Protein AF-A0A959P126-F1 (afdb_monomer_lite)

Radius of gyration: 18.08 Å; chains: 1; bounding box: 48×41×49 Å

Sequence (221 aa):
IDTIHNGTRKELLIFFQHYLFYPTGIVKLDLLTGKKVSNVLWHPGSIGGAILFDWNADGKKEIIAGGASNGMNRAFLFSIDHDKLKGTFPTSENYLFKNIELADFNNYILFPKTDYAEHFFAKYNAVLGKPIIVNNMLSIGVFEGKANLFEADFGYSVRLNKNLFPSLILVGDAKVNFRDNLVKKGILNPPLTDSPEFINTIKVNILIWNGSKFVELFMEN

Foldseek 3Di:
DDWDDDDPWIKDWDWDADDAFAKIWIFIATPPPRHTDAEIEIELTDWQEWDWAPLLPPPFTWIWTWWARQQVLFTKIFIAGPRQRAFYDDGHPVSDDPPTHHTPTLKMKTFDDDVQLVLQVNSHWIFHYYFDADPSWTKTFTFGHDPPPVPSDRQWMFTAHSSRQTDDIGGDPVCLVVVVVCCVVVNDPDDRCRDPVNVVVRQQPMWIDPPPDTDGPCDDD

Secondary structure (DSSP, 8-state):
-EEEEETTEEEEEEEE-SSTTSPEEEEEEETTT--B-S--EEESEEEEEEEEE--SSSSSPEEEEEEEETTTTEEEEEEEETT---EE----GGG--TT-PBP--SEEEEEPPPHHHHHTT-S--EE-S--EEETTEEEEEEEES-TTSS--EEEEEEEE-TTS-EEEEE--HHHHHHHHHHHHTTSS-SS-TTSHHHHHHHHHT-EEE-SSSEEETT---

Structure (mmCIF, N/CA/C/O backbone):
data_AF-A0A959P126-F1
#
_entry.id   AF-A0A959P126-F1
#
loop_
_atom_site.group_PDB
_atom_site.id
_atom_site.type_symbol
_atom_site.label_atom_id
_atom_site.label_alt_id
_atom_site.label_comp_id
_atom_site.label_asym_id
_atom_site.label_entity_id
_atom_site.label_seq_id
_atom_site.pdbx_PDB_ins_code
_atom_site.Cartn_x
_atom_site.Cartn_y
_atom_site.Cartn_z
_atom_site.occupancy
_atom_site.B_iso_or_equiv
_atom_site.auth_seq_id
_atom_site.auth_comp_id
_atom_site.auth_asym_id
_atom_site.auth_atom_id
_atom_site.pdbx_PDB_model_num
ATOM 1 N N . ILE A 1 1 ? -8.799 12.558 5.543 1.00 57.84 1 ILE A N 1
ATOM 2 C CA . ILE A 1 1 ? -9.637 12.431 6.756 1.00 57.84 1 ILE A CA 1
ATOM 3 C C . ILE A 1 1 ? -10.910 11.741 6.312 1.00 57.84 1 ILE A C 1
ATOM 5 O O . ILE A 1 1 ? -11.517 12.221 5.363 1.00 57.84 1 ILE A O 1
ATOM 9 N N . ASP A 1 2 ? -11.245 10.609 6.919 1.00 66.44 2 ASP A N 1
ATOM 10 C CA . ASP A 1 2 ? -12.478 9.868 6.636 1.00 66.44 2 ASP A CA 1
ATOM 11 C C . ASP A 1 2 ? -13.243 9.648 7.951 1.00 66.44 2 ASP A C 1
ATOM 13 O O . ASP A 1 2 ? -12.631 9.656 9.027 1.00 66.44 2 ASP A O 1
ATOM 17 N N . THR A 1 3 ? -14.568 9.509 7.870 1.00 79.38 3 THR A N 1
ATOM 18 C CA . THR A 1 3 ? -15.456 9.389 9.036 1.00 79.38 3 THR A CA 1
ATOM 19 C C . THR A 1 3 ? -16.060 7.991 9.107 1.00 79.38 3 THR A C 1
ATOM 21 O O . THR A 1 3 ? -16.713 7.521 8.175 1.00 79.38 3 THR A O 1
ATOM 24 N N . ILE A 1 4 ? -15.888 7.334 10.250 1.00 81.00 4 ILE A N 1
ATOM 25 C CA . ILE A 1 4 ? -16.544 6.068 10.578 1.00 81.00 4 ILE A CA 1
ATOM 26 C C . ILE A 1 4 ? -17.822 6.383 11.359 1.00 81.00 4 ILE A C 1
ATOM 28 O O . ILE A 1 4 ? -17.804 7.181 12.297 1.00 81.00 4 ILE A O 1
ATOM 32 N N . HIS A 1 5 ? -18.923 5.735 10.986 1.00 80.69 5 HIS A N 1
ATOM 33 C CA . HIS A 1 5 ? -20.199 5.823 11.689 1.00 80.69 5 HIS A CA 1
ATOM 34 C C . HIS A 1 5 ? -20.438 4.519 12.445 1.00 80.69 5 HIS A C 1
ATOM 36 O O . HIS A 1 5 ? -20.606 3.476 11.819 1.00 80.69 5 HIS A O 1
ATOM 42 N N . ASN A 1 6 ? -20.452 4.578 13.775 1.00 70.19 6 ASN A N 1
ATOM 43 C CA . ASN A 1 6 ? -20.743 3.431 14.630 1.00 70.19 6 ASN A CA 1
ATOM 44 C C . ASN A 1 6 ? -21.970 3.751 15.494 1.00 70.19 6 ASN A C 1
ATOM 46 O O . ASN A 1 6 ? -21.860 4.291 16.598 1.00 70.19 6 ASN A O 1
ATOM 50 N N . GLY A 1 7 ? -23.159 3.524 14.928 1.00 77.44 7 GLY A N 1
ATOM 51 C CA . GLY A 1 7 ? -24.426 3.934 15.534 1.00 77.44 7 GLY A CA 1
ATOM 52 C C . GLY A 1 7 ? -24.505 5.453 15.717 1.00 77.44 7 GLY A C 1
ATOM 53 O O . GLY A 1 7 ? -24.525 6.206 14.744 1.00 77.44 7 GLY A O 1
ATOM 54 N N . THR A 1 8 ? -24.539 5.910 16.971 1.00 72.69 8 THR A N 1
ATOM 55 C CA . THR A 1 8 ? -24.615 7.340 17.327 1.00 72.69 8 THR A CA 1
ATOM 56 C C . THR A 1 8 ? -23.255 8.039 17.349 1.00 72.69 8 THR A C 1
ATOM 58 O O . THR A 1 8 ? -23.199 9.270 17.385 1.00 72.69 8 THR A O 1
ATOM 61 N N . ARG A 1 9 ? -22.152 7.283 17.312 1.00 80.62 9 ARG A N 1
ATOM 62 C CA . ARG A 1 9 ? -20.796 7.823 17.409 1.00 80.62 9 ARG A CA 1
ATOM 63 C C . ARG A 1 9 ? -20.180 8.024 16.029 1.00 80.62 9 ARG A C 1
ATOM 65 O O . ARG A 1 9 ? -20.183 7.118 15.196 1.00 80.62 9 ARG A O 1
ATOM 72 N N . LYS A 1 10 ? -19.605 9.207 15.812 1.00 90.75 10 LYS A N 1
ATOM 73 C CA . LYS A 1 10 ? -18.756 9.504 14.653 1.00 90.75 10 LYS A CA 1
ATOM 74 C C . LYS A 1 10 ? -17.298 9.492 15.089 1.00 90.75 10 LYS A C 1
ATOM 76 O O . LYS A 1 10 ? -16.946 10.138 16.075 1.00 90.75 10 LYS A O 1
ATOM 81 N N . GLU A 1 11 ? -16.464 8.769 14.358 1.00 93.56 11 GLU A N 1
ATOM 82 C CA . GLU A 1 11 ? -15.036 8.631 14.646 1.00 93.56 11 GLU A CA 1
ATOM 83 C C . GLU A 1 11 ? -14.215 9.128 13.451 1.00 93.56 11 GLU A C 1
ATOM 85 O O . GLU A 1 11 ? -14.566 8.872 12.299 1.00 93.56 11 GLU A O 1
ATOM 90 N N . LEU A 1 12 ? -13.117 9.829 13.723 1.00 93.25 12 LEU A N 1
ATOM 91 C CA . LEU A 1 12 ? -12.132 10.238 12.727 1.00 93.25 12 LEU A CA 1
ATOM 92 C C . LEU A 1 12 ? -10.977 9.249 12.699 1.00 93.25 12 LEU A C 1
ATOM 94 O O . LEU A 1 12 ? -10.356 9.007 13.735 1.00 93.25 12 LEU A O 1
ATOM 98 N N . LEU A 1 13 ? -10.643 8.746 11.512 1.00 94.31 13 LEU A N 1
ATOM 99 C CA . LEU A 1 13 ? -9.420 7.978 11.301 1.00 94.31 13 LEU A CA 1
ATOM 100 C C . LEU A 1 13 ? -8.252 8.923 10.995 1.00 94.31 13 LEU A C 1
ATOM 102 O O . LEU A 1 13 ? -8.294 9.688 10.025 1.00 94.31 13 LEU A O 1
ATOM 106 N N . ILE A 1 14 ? -7.211 8.857 11.822 1.00 94.62 14 ILE A N 1
ATOM 107 C CA . ILE A 1 14 ? -6.041 9.729 11.749 1.00 94.62 14 ILE A CA 1
ATOM 108 C C . ILE A 1 14 ? -4.790 8.897 11.489 1.00 94.62 14 ILE A C 1
ATOM 110 O O . ILE A 1 14 ? -4.524 7.920 12.186 1.00 94.62 14 ILE A O 1
ATOM 114 N N . PHE A 1 15 ? -4.007 9.350 10.513 1.00 94.19 15 PHE A N 1
ATOM 115 C CA . PHE A 1 15 ? -2.667 8.868 10.206 1.00 94.19 15 PHE A CA 1
ATOM 116 C C . PHE A 1 15 ? -1.692 9.975 10.592 1.00 94.19 15 PHE A C 1
ATOM 118 O O . PHE A 1 15 ? -1.848 11.109 10.137 1.00 94.19 15 PHE A O 1
ATOM 125 N N . PHE A 1 16 ? -0.708 9.671 11.432 1.00 93.81 16 PHE A N 1
ATOM 126 C CA . PHE A 1 16 ? 0.302 10.640 11.847 1.00 93.81 16 PHE A CA 1
ATOM 127 C C . PHE A 1 16 ? 1.704 10.070 11.651 1.00 93.81 16 PHE A C 1
ATOM 129 O O . PHE A 1 16 ? 1.972 8.907 11.943 1.00 93.81 16 PHE A O 1
ATOM 136 N N . GLN A 1 17 ? 2.603 10.906 11.145 1.00 92.06 17 GLN A N 1
ATOM 137 C CA . GLN A 1 17 ? 4.006 10.575 10.927 1.00 92.06 17 GLN A CA 1
ATOM 138 C C . GLN A 1 17 ? 4.843 11.842 11.094 1.00 92.06 17 GLN A C 1
ATOM 140 O O . GLN A 1 17 ? 4.371 12.938 10.797 1.00 92.06 17 GLN A O 1
ATOM 145 N N . HIS A 1 18 ? 6.074 11.694 11.578 1.00 82.88 18 HIS A N 1
ATOM 146 C CA . HIS A 1 18 ? 6.962 12.833 11.815 1.00 82.88 18 HIS A CA 1
ATOM 147 C C . HIS A 1 18 ? 7.470 13.457 10.507 1.00 82.88 18 HIS A C 1
ATOM 149 O O . HIS A 1 18 ? 7.480 14.673 10.351 1.00 82.88 18 HIS A O 1
ATOM 155 N N . TYR A 1 19 ? 7.885 12.617 9.559 1.00 79.00 19 TYR A N 1
ATOM 156 C CA . TYR A 1 19 ? 8.411 13.044 8.267 1.00 79.00 19 TYR A CA 1
ATOM 157 C C . TYR A 1 19 ? 8.069 12.015 7.188 1.00 79.00 19 TYR A C 1
ATOM 159 O O . TYR A 1 19 ? 7.615 10.905 7.488 1.00 79.00 19 TYR A O 1
ATOM 167 N N . LEU A 1 20 ? 8.282 12.377 5.924 1.00 69.31 20 LEU A N 1
ATOM 168 C CA . LEU A 1 20 ? 8.149 11.441 4.814 1.00 69.31 20 LEU A CA 1
ATOM 169 C C . LEU A 1 20 ? 9.086 10.242 5.053 1.00 69.31 20 LEU A C 1
ATOM 171 O O . LEU A 1 20 ? 10.230 10.419 5.471 1.00 69.31 20 LEU A O 1
ATOM 175 N N . PHE A 1 21 ? 8.586 9.025 4.835 1.00 73.06 21 PHE A N 1
ATOM 176 C CA . PHE A 1 21 ? 9.314 7.769 5.078 1.00 73.06 21 PHE A CA 1
ATOM 177 C C . PHE A 1 21 ? 9.652 7.465 6.545 1.00 73.06 21 PHE A C 1
ATOM 179 O O . PHE A 1 21 ? 10.461 6.583 6.815 1.00 73.06 21 PHE A O 1
ATOM 186 N N . TYR A 1 22 ? 9.034 8.143 7.515 1.00 87.19 22 TYR A N 1
ATOM 187 C CA . TYR A 1 22 ? 9.077 7.725 8.921 1.00 87.19 22 TYR A CA 1
ATOM 188 C C . TYR A 1 22 ? 7.908 6.790 9.244 1.00 87.19 22 TYR A C 1
ATOM 190 O O . TYR A 1 22 ? 6.937 6.745 8.486 1.00 87.19 22 TYR A O 1
ATOM 198 N N . PRO A 1 23 ? 7.985 6.036 10.354 1.00 94.44 23 PRO A N 1
ATOM 199 C CA . PRO A 1 23 ? 6.881 5.191 10.772 1.00 94.44 23 PRO A CA 1
ATOM 200 C C . PRO A 1 23 ? 5.580 5.980 10.946 1.00 94.44 23 PRO A C 1
ATOM 202 O O . PRO A 1 23 ? 5.586 7.104 11.459 1.00 94.44 23 PRO A O 1
ATOM 205 N N . THR A 1 24 ? 4.468 5.375 10.537 1.00 96.50 24 THR A N 1
ATOM 206 C CA . THR A 1 24 ? 3.132 5.961 10.657 1.00 96.50 24 THR A CA 1
ATOM 207 C C . THR A 1 24 ? 2.370 5.310 11.805 1.00 96.50 24 THR A C 1
ATOM 209 O O . THR A 1 24 ? 2.298 4.085 11.897 1.00 96.50 24 THR A O 1
ATOM 212 N N . GLY A 1 25 ? 1.763 6.129 12.661 1.00 96.94 25 GLY A N 1
ATOM 213 C CA . GLY A 1 25 ? 0.758 5.690 13.620 1.00 96.94 25 GLY A CA 1
ATOM 214 C C . GLY A 1 25 ? -0.655 5.918 13.084 1.00 96.94 25 GLY A C 1
ATOM 215 O O . GLY A 1 25 ? -0.925 6.921 12.418 1.00 96.94 25 GLY A O 1
ATOM 216 N N . ILE A 1 26 ? -1.557 4.987 13.384 1.00 96.94 26 ILE A N 1
ATOM 217 C CA . ILE A 1 26 ? -2.966 5.029 12.989 1.00 96.94 26 ILE A CA 1
ATOM 218 C C . ILE A 1 26 ? -3.824 4.948 14.249 1.00 96.94 26 ILE A C 1
ATOM 220 O O . ILE A 1 26 ? -3.662 4.036 15.064 1.00 96.94 26 ILE A O 1
ATOM 224 N N . VAL A 1 27 ? -4.734 5.909 14.415 1.00 96.44 27 VAL A N 1
ATOM 225 C CA . VAL A 1 27 ? -5.650 5.996 15.564 1.00 96.44 27 VAL A CA 1
ATOM 226 C C . VAL A 1 27 ? -7.030 6.477 15.144 1.00 96.44 27 VAL A C 1
ATOM 228 O O . VAL A 1 27 ? -7.187 7.164 14.134 1.00 96.44 27 VAL A O 1
ATOM 231 N N . LYS A 1 28 ? -8.028 6.176 15.977 1.00 95.25 28 LYS A N 1
ATOM 232 C CA . LYS A 1 28 ? -9.355 6.780 15.914 1.00 95.25 28 LYS A CA 1
ATOM 233 C C . LYS A 1 28 ? -9.528 7.820 17.005 1.00 95.25 28 LYS A C 1
ATOM 235 O O . LYS A 1 28 ? -9.176 7.582 18.166 1.00 95.25 28 LYS A O 1
ATOM 240 N N . LEU A 1 29 ? -10.119 8.947 16.631 1.00 95.38 29 LEU A N 1
ATOM 241 C CA . LEU A 1 29 ? -10.573 9.982 17.551 1.00 95.38 29 LEU A CA 1
ATOM 242 C C . LEU A 1 29 ? -12.097 10.049 17.534 1.00 95.38 29 LEU A C 1
ATOM 244 O O . LEU A 1 29 ? -12.720 9.915 16.486 1.00 95.38 29 LEU A O 1
ATOM 248 N N . ASP A 1 30 ? -12.698 10.290 18.688 1.00 94.56 30 ASP A N 1
ATOM 249 C CA . ASP A 1 30 ? -14.093 10.693 18.782 1.00 94.56 30 ASP A CA 1
ATOM 250 C C . ASP A 1 30 ? -14.268 12.062 18.115 1.00 94.56 30 ASP A C 1
ATOM 252 O O . ASP A 1 30 ? -13.576 13.014 18.480 1.00 94.56 30 ASP A O 1
ATOM 256 N N . LEU A 1 31 ? -15.178 12.178 17.146 1.00 92.75 31 LEU A N 1
ATOM 257 C CA . LEU A 1 31 ? -15.333 13.415 16.376 1.00 92.75 31 LEU A CA 1
ATOM 258 C C . LEU A 1 31 ? -15.794 14.595 17.246 1.00 92.75 31 LEU A C 1
ATOM 260 O O . LEU A 1 31 ? -15.407 15.728 16.982 1.00 92.75 31 LEU A O 1
ATOM 264 N N . LEU A 1 32 ? -16.623 14.345 18.264 1.00 93.50 32 LEU A N 1
ATOM 265 C CA . LEU A 1 32 ? -17.208 15.404 19.087 1.00 93.50 32 LEU A CA 1
ATOM 266 C C . LEU A 1 32 ? -16.236 15.894 20.165 1.00 93.50 32 LEU A C 1
ATOM 268 O O . LEU A 1 32 ? -16.143 17.089 20.429 1.00 93.50 32 LEU A O 1
ATOM 272 N N . THR A 1 33 ? -15.530 14.968 20.810 1.00 95.31 33 THR A N 1
ATOM 273 C CA . THR A 1 33 ? -14.689 15.261 21.979 1.00 95.31 33 THR A CA 1
ATOM 274 C C . THR A 1 33 ? -13.203 15.364 21.650 1.00 95.31 33 THR A C 1
ATOM 276 O O . THR A 1 33 ? -12.427 15.794 22.501 1.00 95.31 33 THR A O 1
ATOM 279 N N . GLY A 1 34 ? -12.777 14.916 20.464 1.00 93.88 34 GLY A N 1
ATOM 280 C CA . GLY A 1 34 ? -11.368 14.841 20.065 1.00 93.88 34 GLY A CA 1
ATOM 281 C C . GLY A 1 34 ? -10.546 13.803 20.838 1.00 93.88 34 GLY A C 1
ATOM 282 O O . GLY A 1 34 ? -9.343 13.669 20.612 1.00 93.88 34 GLY A O 1
ATOM 283 N N . LYS A 1 35 ? -11.162 13.051 21.759 1.00 95.69 35 LYS A N 1
ATOM 284 C CA . LYS A 1 35 ? -10.469 12.043 22.567 1.00 95.69 35 LYS A CA 1
ATOM 285 C C . LYS A 1 35 ? -10.111 10.833 21.713 1.00 95.69 35 LYS A C 1
ATOM 287 O O . LYS A 1 35 ? -10.890 10.422 20.860 1.00 95.69 35 LYS A O 1
ATOM 292 N N . LYS A 1 36 ? -8.959 10.215 21.980 1.00 95.25 36 LYS A N 1
ATOM 293 C CA . LYS A 1 36 ? -8.574 8.938 21.363 1.00 95.25 36 LYS A CA 1
ATOM 294 C C . LYS A 1 36 ? -9.515 7.820 21.819 1.00 95.25 36 LYS A C 1
ATOM 296 O O . LYS A 1 36 ? -9.766 7.685 23.014 1.00 95.25 36 LYS A O 1
ATOM 301 N N . VAL A 1 37 ? -9.993 7.012 20.873 1.00 94.88 37 VAL A N 1
ATOM 302 C CA . VAL A 1 37 ? -10.981 5.938 21.115 1.00 94.88 37 VAL A CA 1
ATOM 303 C C . VAL A 1 37 ? -10.507 4.558 20.683 1.00 94.88 37 VAL A C 1
ATOM 305 O O . VAL A 1 37 ? -11.255 3.592 20.777 1.00 94.88 37 VAL A O 1
ATOM 308 N N . SER A 1 38 ? -9.269 4.457 20.209 1.00 94.69 38 SER A N 1
ATOM 309 C CA . SER A 1 38 ? -8.624 3.199 19.851 1.00 94.69 38 SER A CA 1
ATOM 310 C C . SER A 1 38 ? -7.240 3.085 20.487 1.00 94.69 38 SER A C 1
ATOM 312 O O . SER A 1 38 ? -6.677 4.048 21.022 1.00 94.69 38 SER A O 1
ATOM 314 N N . ASN A 1 39 ? -6.655 1.899 20.349 1.00 96.81 39 ASN A N 1
ATOM 315 C CA . ASN A 1 39 ? -5.212 1.730 20.445 1.00 96.81 39 ASN A CA 1
ATOM 316 C C . ASN A 1 39 ? -4.506 2.421 19.262 1.00 96.81 39 ASN A C 1
ATOM 318 O O . ASN A 1 39 ? -5.146 3.063 18.423 1.00 96.81 39 ASN A O 1
ATOM 322 N N . VAL A 1 40 ? -3.175 2.341 19.247 1.00 96.81 40 VAL A N 1
ATOM 323 C CA . VAL A 1 40 ? -2.361 2.787 18.114 1.00 96.81 40 VAL A CA 1
ATOM 324 C C . VAL A 1 40 ? -1.930 1.558 17.329 1.00 96.81 40 VAL A C 1
ATOM 326 O O . VAL A 1 40 ? -1.351 0.631 17.902 1.00 96.81 40 VAL A O 1
ATOM 329 N N . LEU A 1 41 ? -2.196 1.572 16.029 1.00 97.94 41 LEU A N 1
ATOM 330 C CA . LEU A 1 41 ? -1.587 0.656 15.076 1.00 97.94 41 LEU A CA 1
ATOM 331 C C . LEU A 1 41 ? -0.354 1.333 14.477 1.00 97.94 41 LEU A C 1
ATOM 333 O O . LEU A 1 41 ? -0.444 2.460 13.989 1.00 97.94 41 LEU A O 1
ATOM 337 N N . TRP A 1 42 ? 0.786 0.655 14.530 1.00 97.75 42 TRP A N 1
ATOM 338 C CA . TRP A 1 42 ? 2.059 1.178 14.049 1.00 97.75 42 TRP A CA 1
ATOM 339 C C . TRP A 1 42 ? 2.480 0.501 12.754 1.00 97.75 42 TRP A C 1
ATOM 341 O O . TRP A 1 42 ? 2.565 -0.721 12.670 1.00 97.75 42 TRP A O 1
ATOM 351 N N . HIS A 1 43 ? 2.806 1.298 11.745 1.00 97.44 43 HIS A N 1
ATOM 352 C CA . HIS A 1 43 ? 3.448 0.818 10.535 1.00 97.44 43 HIS A CA 1
ATOM 353 C C . HIS A 1 43 ? 4.929 1.246 10.526 1.00 97.44 43 HIS A C 1
ATOM 355 O O . HIS A 1 43 ? 5.207 2.434 10.697 1.00 97.44 43 HIS A O 1
ATOM 361 N N . PRO A 1 44 ? 5.897 0.335 10.292 1.00 95.88 44 PRO A N 1
ATOM 362 C CA . PRO A 1 44 ? 7.343 0.615 10.319 1.00 95.88 44 PRO A CA 1
ATOM 363 C C . PRO A 1 44 ? 7.852 1.352 9.066 1.00 95.88 44 PRO A C 1
ATOM 365 O O . PRO A 1 44 ? 8.987 1.186 8.624 1.00 95.88 44 PRO A O 1
ATOM 368 N N . GLY A 1 45 ? 7.003 2.178 8.472 1.00 94.62 45 GLY A N 1
ATOM 369 C CA . GLY A 1 45 ? 7.265 2.977 7.284 1.00 94.62 45 GLY A CA 1
ATOM 370 C C . GLY A 1 45 ? 6.106 3.934 7.034 1.00 94.62 45 GLY A C 1
ATOM 371 O O . GLY A 1 45 ? 5.148 3.930 7.810 1.00 94.62 45 GLY A O 1
ATOM 372 N N . SER A 1 46 ? 6.184 4.729 5.972 1.00 94.38 46 SER A N 1
ATOM 373 C CA . SER A 1 46 ? 5.210 5.789 5.705 1.00 94.38 46 SER A CA 1
ATOM 374 C C . SER A 1 46 ? 4.001 5.301 4.924 1.00 94.38 46 SER A C 1
ATOM 376 O O . SER A 1 46 ? 4.167 4.631 3.904 1.00 94.38 46 SER A O 1
ATOM 378 N N . ILE A 1 47 ? 2.811 5.736 5.326 1.00 94.75 47 ILE A N 1
ATOM 379 C CA . ILE A 1 47 ? 1.561 5.549 4.581 1.00 94.75 47 ILE A CA 1
ATOM 380 C C . ILE A 1 47 ? 1.323 6.766 3.681 1.00 94.75 47 ILE A C 1
ATOM 382 O O . ILE A 1 47 ? 1.234 7.896 4.158 1.00 94.75 47 ILE A O 1
ATOM 386 N N . GLY A 1 48 ? 1.219 6.530 2.372 1.00 89.75 48 GLY A N 1
ATOM 387 C CA . GLY A 1 48 ? 0.969 7.571 1.369 1.00 89.75 48 GLY A CA 1
ATOM 388 C C . GLY A 1 48 ? -0.510 7.933 1.226 1.00 89.75 48 GLY A C 1
ATOM 389 O O . GLY A 1 48 ? -0.846 9.037 0.798 1.00 89.75 48 GLY A O 1
ATOM 390 N N . GLY A 1 49 ? -1.401 7.019 1.602 1.00 91.56 49 GLY A N 1
ATOM 391 C CA . GLY A 1 49 ? -2.838 7.238 1.585 1.00 91.56 49 GLY A CA 1
ATOM 392 C C . GLY A 1 49 ? -3.615 5.980 1.942 1.00 91.56 49 GLY A C 1
ATOM 393 O O . GLY A 1 49 ? -3.083 4.869 1.951 1.00 91.56 49 GLY A O 1
ATOM 394 N N . ALA A 1 50 ? -4.894 6.176 2.242 1.00 94.94 50 ALA A N 1
ATOM 395 C CA . ALA A 1 50 ? -5.807 5.110 2.608 1.00 94.94 50 ALA A CA 1
ATOM 396 C C . ALA A 1 50 ? -7.221 5.402 2.103 1.00 94.94 50 ALA A C 1
ATOM 398 O O . ALA A 1 50 ? -7.585 6.561 1.871 1.00 94.94 50 ALA A O 1
ATOM 399 N N . ILE A 1 51 ? -8.011 4.342 1.981 1.00 94.56 51 ILE A N 1
ATOM 400 C CA . ILE A 1 51 ? -9.464 4.393 1.838 1.00 94.56 51 ILE A CA 1
ATOM 401 C C . ILE A 1 51 ? -10.109 3.561 2.945 1.00 94.56 51 ILE A C 1
ATOM 403 O O . ILE A 1 51 ? -9.493 2.637 3.479 1.00 94.56 51 ILE A O 1
ATOM 407 N N . LEU A 1 52 ? -11.353 3.900 3.265 1.00 93.81 52 LEU A N 1
ATOM 408 C CA . LEU A 1 52 ? -12.211 3.123 4.144 1.00 93.81 52 LEU A CA 1
ATOM 409 C C . LEU A 1 52 ? -13.361 2.552 3.308 1.00 93.81 52 LEU A C 1
ATOM 411 O O . LEU A 1 52 ? -14.214 3.301 2.825 1.00 93.81 52 LEU A O 1
ATOM 415 N N . PHE A 1 53 ? -13.379 1.241 3.109 1.00 91.69 53 PHE A N 1
ATOM 416 C CA . PHE A 1 53 ? -14.290 0.588 2.171 1.00 91.69 53 PHE A CA 1
ATOM 417 C C . PHE A 1 53 ? -14.623 -0.820 2.657 1.00 91.69 53 PHE A C 1
ATOM 419 O O . PHE A 1 53 ? -13.743 -1.435 3.227 1.00 91.69 53 PHE A O 1
ATOM 426 N N . ASP A 1 54 ? -15.855 -1.289 2.445 1.00 91.75 54 ASP A N 1
ATOM 427 C CA . ASP A 1 54 ? -16.269 -2.682 2.694 1.00 91.75 54 ASP A CA 1
ATOM 428 C C . ASP A 1 54 ? -15.885 -3.534 1.477 1.00 91.75 54 ASP A C 1
ATOM 430 O O . ASP A 1 54 ? -16.587 -3.582 0.462 1.00 91.75 54 ASP A O 1
ATOM 434 N N . TRP A 1 55 ? -14.675 -4.076 1.523 1.00 89.81 55 TRP A N 1
ATOM 435 C CA . TRP A 1 55 ? -14.012 -4.715 0.397 1.00 89.81 55 TRP A CA 1
ATOM 436 C C . TRP A 1 55 ? -14.418 -6.174 0.233 1.00 89.81 55 TRP A C 1
ATOM 438 O O . TRP A 1 55 ? -14.615 -6.635 -0.899 1.00 89.81 55 TRP A O 1
ATOM 448 N N . ASN A 1 56 ? -14.571 -6.888 1.348 1.00 86.69 56 ASN A N 1
ATOM 449 C CA . ASN A 1 56 ? -15.005 -8.280 1.354 1.00 86.69 56 ASN A CA 1
ATOM 450 C C . ASN A 1 56 ? -16.543 -8.441 1.279 1.00 86.69 56 ASN A C 1
ATOM 452 O O . ASN A 1 56 ? -17.014 -9.562 1.078 1.00 86.69 56 ASN A O 1
ATOM 456 N N . ALA A 1 57 ? -17.303 -7.339 1.343 1.00 88.44 57 ALA A N 1
ATOM 457 C CA . ALA A 1 57 ? -18.765 -7.301 1.334 1.00 88.44 57 ALA A CA 1
ATOM 458 C C . ALA A 1 57 ? -19.413 -8.006 2.543 1.00 88.44 57 ALA A C 1
ATOM 460 O O . ALA A 1 57 ? -20.502 -8.574 2.415 1.00 88.44 57 ALA A O 1
ATOM 461 N N . ASP A 1 58 ? -18.758 -7.980 3.708 1.00 89.19 58 ASP A N 1
ATOM 462 C CA . ASP A 1 58 ? -19.288 -8.513 4.970 1.00 89.19 58 ASP A CA 1
ATOM 463 C C . ASP A 1 58 ? -20.106 -7.481 5.776 1.00 89.19 58 ASP A C 1
ATOM 465 O O . ASP A 1 58 ? -20.655 -7.798 6.838 1.00 89.19 58 ASP A O 1
ATOM 469 N N . GLY A 1 59 ? -20.231 -6.253 5.258 1.00 89.12 59 GLY A N 1
ATOM 470 C CA . GLY A 1 59 ? -20.943 -5.145 5.890 1.00 89.12 59 GLY A CA 1
ATOM 471 C C . GLY A 1 59 ? -20.081 -4.306 6.837 1.00 89.12 59 GLY A C 1
ATOM 472 O O . GLY A 1 59 ? -20.573 -3.308 7.380 1.00 89.12 59 GLY A O 1
ATOM 473 N N . LYS A 1 60 ? -18.811 -4.664 7.049 1.00 89.56 60 LYS A N 1
ATOM 474 C CA . LYS A 1 60 ? -17.839 -3.903 7.837 1.00 89.56 60 LYS A CA 1
ATOM 475 C C . LYS A 1 60 ? -16.832 -3.249 6.908 1.00 89.56 60 LYS A C 1
ATOM 477 O O . LYS A 1 60 ? -16.400 -3.807 5.916 1.00 89.56 60 LYS A O 1
ATOM 482 N N . LYS A 1 61 ? -16.439 -2.020 7.240 1.00 91.56 61 LYS A N 1
ATOM 483 C CA . LYS A 1 61 ? -15.434 -1.310 6.447 1.00 91.56 61 LYS A CA 1
ATOM 484 C C . LYS A 1 61 ? -14.028 -1.689 6.892 1.00 91.56 61 LYS A C 1
ATOM 486 O O . LYS A 1 61 ? -13.696 -1.548 8.071 1.00 91.56 61 LYS A O 1
ATOM 491 N N . GLU A 1 62 ? -13.167 -2.011 5.943 1.00 93.69 62 GLU A N 1
ATOM 492 C CA . GLU A 1 62 ? -11.737 -2.152 6.161 1.00 93.69 62 GLU A CA 1
ATOM 493 C C . GLU A 1 62 ? -10.989 -0.870 5.793 1.00 93.69 62 GLU A C 1
ATOM 495 O O . GLU A 1 62 ? -11.373 -0.082 4.920 1.00 93.69 62 GLU A O 1
ATOM 500 N N . ILE A 1 63 ? -9.873 -0.658 6.478 1.00 95.81 63 ILE A N 1
ATOM 501 C CA . ILE A 1 63 ? -8.873 0.329 6.095 1.00 95.81 63 ILE A CA 1
ATOM 502 C C . ILE A 1 63 ? -7.959 -0.344 5.088 1.00 95.81 63 ILE A C 1
ATOM 504 O O . ILE A 1 63 ? -7.252 -1.288 5.440 1.00 95.81 63 ILE A O 1
ATOM 508 N N . ILE A 1 64 ? -7.928 0.180 3.867 1.00 96.06 64 ILE A N 1
ATOM 509 C CA . ILE A 1 64 ? -6.990 -0.243 2.831 1.00 96.06 64 ILE A CA 1
ATOM 510 C C . ILE A 1 64 ? -6.001 0.887 2.599 1.00 96.06 64 ILE A C 1
ATOM 512 O O . ILE A 1 64 ? -6.388 1.979 2.175 1.00 96.06 64 ILE A O 1
ATOM 516 N N . ALA A 1 65 ? -4.724 0.638 2.873 1.00 96.44 65 ALA A N 1
ATOM 517 C CA . ALA A 1 65 ? -3.691 1.663 2.821 1.00 96.44 65 ALA A CA 1
ATOM 518 C C . ALA A 1 65 ? -2.418 1.159 2.150 1.00 96.44 65 ALA A C 1
ATOM 520 O O . ALA A 1 65 ? -2.048 -0.008 2.279 1.00 96.44 65 ALA A O 1
ATOM 521 N N . GLY A 1 66 ? -1.742 2.068 1.453 1.00 96.00 66 GLY A N 1
ATOM 522 C CA . GLY A 1 66 ? -0.476 1.796 0.789 1.00 96.00 66 GLY A CA 1
ATOM 523 C C . GLY A 1 66 ? 0.601 2.798 1.178 1.00 96.00 66 GLY A C 1
ATOM 524 O O . GLY A 1 66 ? 0.318 3.897 1.668 1.00 96.00 66 GLY A O 1
ATOM 525 N N . GLY A 1 67 ? 1.853 2.410 0.969 1.00 95.00 67 GLY A N 1
ATOM 526 C CA . GLY A 1 67 ? 2.985 3.263 1.288 1.00 95.00 67 GLY A CA 1
ATOM 527 C C . GLY A 1 67 ? 4.335 2.636 0.977 1.00 95.00 67 GLY A C 1
ATOM 528 O O . GLY A 1 67 ? 4.457 1.828 0.056 1.00 95.00 67 GLY A O 1
ATOM 529 N N . ALA A 1 68 ? 5.341 3.018 1.763 1.00 94.88 68 ALA A N 1
ATOM 530 C CA . ALA A 1 68 ? 6.685 2.449 1.756 1.00 94.88 68 ALA A CA 1
ATOM 531 C C . ALA A 1 68 ? 6.987 1.795 3.110 1.00 94.88 68 ALA A C 1
ATOM 533 O O . ALA A 1 68 ? 6.787 2.407 4.159 1.00 94.88 68 ALA A O 1
ATOM 534 N N . SER A 1 69 ? 7.474 0.556 3.097 1.00 95.38 69 SER A N 1
ATOM 535 C CA . SER A 1 69 ? 7.926 -0.158 4.291 1.00 95.38 69 SER A CA 1
ATOM 536 C C . SER A 1 69 ? 9.438 -0.017 4.416 1.00 95.38 69 SER A C 1
ATOM 538 O O . SER A 1 69 ? 10.180 -0.484 3.550 1.00 95.38 69 SER A O 1
ATOM 540 N N . ASN A 1 70 ? 9.914 0.628 5.486 1.00 93.00 70 ASN A N 1
ATOM 541 C CA . ASN A 1 70 ? 11.339 0.936 5.617 1.00 93.00 70 ASN A CA 1
ATOM 542 C C . ASN A 1 70 ? 12.181 -0.308 5.881 1.00 93.00 70 ASN A C 1
ATOM 544 O O . ASN A 1 70 ? 13.265 -0.438 5.320 1.00 93.00 70 ASN A O 1
ATOM 548 N N . GLY A 1 71 ? 11.687 -1.221 6.721 1.00 93.12 71 GLY A N 1
ATOM 549 C CA . GLY A 1 71 ? 12.402 -2.462 7.008 1.00 93.12 71 GLY A CA 1
ATOM 550 C C . GLY A 1 71 ? 12.408 -3.435 5.836 1.00 93.12 71 GLY A C 1
ATOM 551 O O . GLY A 1 71 ? 13.319 -4.245 5.720 1.00 93.12 71 GLY A O 1
ATOM 552 N N . MET A 1 72 ? 11.432 -3.322 4.932 1.00 94.94 72 MET A N 1
ATOM 553 C CA . MET A 1 72 ? 11.356 -4.166 3.737 1.00 94.94 72 MET A CA 1
ATOM 554 C C . MET A 1 72 ? 11.952 -3.506 2.493 1.00 94.94 72 MET A C 1
ATOM 556 O O . MET A 1 72 ? 12.134 -4.179 1.484 1.00 94.94 72 MET A O 1
ATOM 560 N N . ASN A 1 73 ? 12.249 -2.200 2.542 1.00 93.44 73 ASN A N 1
ATOM 561 C CA . ASN A 1 73 ? 12.667 -1.390 1.392 1.00 93.44 73 ASN A CA 1
ATOM 562 C C . ASN A 1 73 ? 11.760 -1.585 0.161 1.00 93.44 73 ASN A C 1
ATOM 564 O O . ASN A 1 73 ? 12.235 -1.612 -0.978 1.00 93.44 73 ASN A O 1
ATOM 568 N N . ARG A 1 74 ? 10.456 -1.758 0.405 1.00 95.38 74 ARG A N 1
ATOM 569 C CA . ARG A 1 74 ? 9.452 -2.077 -0.611 1.00 95.38 74 ARG A CA 1
ATOM 570 C C . ARG A 1 74 ? 8.175 -1.273 -0.410 1.00 95.38 74 ARG A C 1
ATOM 572 O O . ARG A 1 74 ? 7.795 -0.965 0.724 1.00 95.38 74 ARG A O 1
ATOM 579 N N . ALA A 1 75 ? 7.491 -0.997 -1.510 1.00 95.75 75 ALA A N 1
ATOM 580 C CA . ALA A 1 75 ? 6.122 -0.527 -1.504 1.00 95.75 75 ALA A CA 1
ATOM 581 C C . ALA A 1 75 ? 5.222 -1.606 -0.900 1.00 95.75 75 ALA A C 1
ATOM 583 O O . ALA A 1 75 ? 5.449 -2.797 -1.122 1.00 95.75 75 ALA A O 1
ATOM 584 N N . PHE A 1 76 ? 4.191 -1.194 -0.170 1.00 96.81 76 PHE A N 1
ATOM 585 C CA . PHE A 1 76 ? 3.230 -2.126 0.408 1.00 96.81 76 PHE A CA 1
ATOM 586 C C . PHE A 1 76 ? 1.788 -1.701 0.156 1.00 96.81 76 PHE A C 1
ATOM 588 O O . PHE A 1 76 ? 1.502 -0.529 -0.107 1.00 96.81 76 PHE A O 1
ATOM 595 N N . LEU A 1 77 ? 0.890 -2.669 0.310 1.00 97.38 77 LEU A N 1
ATOM 596 C CA . LEU A 1 77 ? -0.543 -2.483 0.500 1.00 97.38 77 LEU A CA 1
ATOM 597 C C . LEU A 1 77 ? -0.987 -3.387 1.651 1.00 97.38 77 LEU A C 1
ATOM 599 O O . LEU A 1 77 ? -0.612 -4.558 1.687 1.00 97.38 77 LEU A O 1
ATOM 603 N N . PHE A 1 78 ? -1.798 -2.867 2.566 1.00 96.94 78 PHE A N 1
ATOM 604 C CA . PHE A 1 78 ? -2.462 -3.681 3.579 1.00 96.94 78 PHE A CA 1
ATOM 605 C C . PHE A 1 78 ? -3.960 -3.419 3.617 1.00 96.94 78 PHE A C 1
ATOM 607 O O . PHE A 1 78 ? -4.426 -2.356 3.202 1.00 96.94 78 PHE A O 1
ATOM 614 N N . SER A 1 79 ? -4.687 -4.379 4.181 1.00 96.31 79 SER A N 1
ATOM 615 C CA . SER A 1 79 ? -6.075 -4.214 4.609 1.00 96.31 79 SER A CA 1
ATOM 616 C C . SER A 1 79 ? -6.234 -4.671 6.056 1.00 96.31 79 SER A C 1
ATOM 618 O O . SER A 1 79 ? -5.708 -5.726 6.414 1.00 96.31 79 SER A O 1
ATOM 620 N N . ILE A 1 80 ? -6.966 -3.916 6.871 1.00 96.50 80 ILE A N 1
ATOM 621 C CA . ILE A 1 80 ? -7.279 -4.273 8.261 1.00 96.50 80 ILE A CA 1
ATOM 622 C C . ILE A 1 80 ? -8.666 -3.768 8.648 1.00 96.50 80 ILE A C 1
ATOM 624 O O . ILE A 1 80 ? -9.060 -2.672 8.246 1.00 96.50 80 ILE A O 1
ATOM 628 N N . ASP A 1 81 ? -9.380 -4.533 9.467 1.00 95.38 81 ASP A N 1
ATOM 629 C CA . ASP A 1 81 ? -10.662 -4.100 10.017 1.00 95.38 81 ASP A CA 1
ATOM 630 C C . ASP A 1 81 ? -10.481 -2.836 10.874 1.00 95.38 81 ASP A C 1
ATOM 632 O O . ASP A 1 81 ? -9.547 -2.707 11.673 1.00 95.38 81 ASP A O 1
ATOM 636 N N . HIS A 1 82 ? -11.383 -1.866 10.718 1.00 92.88 82 HIS A N 1
ATOM 637 C CA . HIS A 1 82 ? -11.257 -0.556 11.369 1.00 92.88 82 HIS A CA 1
ATOM 638 C C . HIS A 1 82 ? -11.401 -0.583 12.910 1.00 92.88 82 HIS A C 1
ATOM 640 O O . HIS A 1 82 ? -11.194 0.437 13.585 1.00 92.88 82 HIS A O 1
ATOM 646 N N . ASP A 1 83 ? -11.778 -1.723 13.487 1.00 92.31 83 ASP A N 1
ATOM 647 C CA . ASP A 1 83 ? -11.842 -1.999 14.923 1.00 92.31 83 ASP A CA 1
ATOM 648 C C . ASP A 1 83 ? -10.576 -2.695 15.469 1.00 92.31 83 ASP A C 1
ATOM 650 O O . ASP A 1 83 ? -10.336 -2.640 16.677 1.00 92.31 83 ASP A O 1
ATOM 654 N N . LYS A 1 84 ? -9.691 -3.216 14.608 1.00 96.00 84 LYS A N 1
ATOM 655 C CA . LYS A 1 84 ? -8.453 -3.937 14.976 1.00 96.00 84 LYS A CA 1
ATOM 656 C C . LYS A 1 84 ? -7.192 -3.063 15.003 1.00 96.00 84 LYS A C 1
ATOM 658 O O . LYS A 1 84 ? -6.088 -3.497 14.690 1.00 96.00 84 LYS A O 1
ATOM 663 N N . LEU A 1 85 ? -7.318 -1.803 15.418 1.00 96.25 85 LEU A N 1
ATOM 664 C CA . LEU A 1 85 ? -6.214 -0.828 15.408 1.00 96.25 85 LEU A CA 1
ATOM 665 C C . LEU A 1 85 ? -5.234 -0.977 16.587 1.00 96.25 85 LEU A C 1
ATOM 667 O O . LEU A 1 85 ? -5.062 -0.053 17.385 1.00 96.25 85 LEU A O 1
ATOM 671 N N . LYS A 1 86 ? -4.589 -2.140 16.710 1.00 97.75 86 LYS A N 1
ATOM 672 C CA . LYS A 1 86 ? -3.552 -2.443 17.709 1.00 97.75 86 LYS A CA 1
ATOM 673 C C . LYS A 1 86 ? -2.431 -3.248 17.052 1.00 97.75 86 LYS A C 1
ATOM 675 O O . LYS A 1 86 ? -2.706 -4.167 16.294 1.00 97.75 86 LYS A O 1
ATOM 680 N N . GLY A 1 87 ? -1.188 -2.955 17.426 1.00 98.06 87 GLY A N 1
ATOM 681 C CA . GLY A 1 87 ? -0.029 -3.780 17.083 1.00 98.06 87 GLY A CA 1
ATOM 682 C C . GLY A 1 87 ? 0.896 -3.117 16.069 1.00 98.06 87 GLY A C 1
ATOM 683 O O . GLY A 1 87 ? 0.877 -1.893 15.905 1.00 98.06 87 GLY A O 1
ATOM 684 N N . THR A 1 88 ? 1.720 -3.930 15.414 1.00 98.00 88 THR A N 1
ATOM 685 C CA . THR A 1 88 ? 2.643 -3.518 14.352 1.00 98.00 88 THR A CA 1
ATOM 686 C C . THR A 1 88 ? 2.552 -4.429 13.130 1.00 98.00 88 THR A C 1
ATOM 688 O O . THR A 1 88 ? 2.068 -5.555 13.207 1.00 98.00 88 THR A O 1
ATOM 691 N N . PHE A 1 89 ? 3.055 -3.958 11.995 1.00 97.88 89 PHE A N 1
ATOM 692 C CA . PHE A 1 89 ? 3.218 -4.775 10.793 1.00 97.88 89 PHE A CA 1
ATOM 693 C C . PHE A 1 89 ? 4.574 -5.501 10.748 1.00 97.88 89 PHE A C 1
ATOM 695 O O . PHE A 1 89 ? 5.524 -5.054 11.406 1.00 97.88 89 PHE A O 1
ATOM 702 N N . PRO A 1 90 ? 4.685 -6.592 9.960 1.00 97.06 90 PRO A N 1
ATOM 703 C CA . PRO A 1 90 ? 5.939 -7.304 9.742 1.00 97.06 90 PRO A CA 1
ATOM 704 C C . PRO A 1 90 ? 7.036 -6.395 9.185 1.00 97.06 90 PRO A C 1
ATOM 706 O O . PRO A 1 90 ? 6.800 -5.572 8.300 1.00 97.06 90 PRO A O 1
ATOM 709 N N . THR A 1 91 ? 8.258 -6.554 9.690 1.00 96.12 91 THR A N 1
ATOM 710 C CA . THR A 1 91 ? 9.408 -5.726 9.310 1.00 96.12 91 THR A CA 1
ATOM 711 C C . THR A 1 91 ? 10.725 -6.414 9.659 1.00 96.12 91 THR A C 1
ATOM 713 O O . THR A 1 91 ? 10.735 -7.415 10.371 1.00 96.12 91 THR A O 1
ATOM 716 N N . SER A 1 92 ? 11.838 -5.897 9.142 1.00 94.31 92 SER A N 1
ATOM 717 C CA . SER A 1 92 ? 13.184 -6.358 9.501 1.00 94.31 92 SER A CA 1
ATOM 718 C C . SER A 1 92 ? 13.543 -5.985 10.942 1.00 94.31 92 SER A C 1
ATOM 720 O O . SER A 1 92 ? 13.047 -4.977 11.452 1.00 94.31 92 SER A O 1
ATOM 722 N N . GLU A 1 93 ? 14.511 -6.685 11.533 1.00 92.75 93 GLU A N 1
ATOM 723 C CA . GLU A 1 93 ? 14.973 -6.482 12.916 1.00 92.75 93 GLU A CA 1
ATOM 724 C C . GLU A 1 93 ? 15.268 -5.018 13.280 1.00 92.75 93 GLU A C 1
ATOM 726 O O . GLU A 1 93 ? 14.819 -4.529 14.316 1.00 92.75 93 GLU A O 1
ATOM 731 N N . ASN A 1 94 ? 15.930 -4.278 12.386 1.00 92.75 94 ASN A N 1
ATOM 732 C CA . ASN A 1 94 ? 16.325 -2.881 12.611 1.00 92.75 94 ASN A CA 1
ATOM 733 C C . ASN A 1 94 ? 15.152 -1.888 12.703 1.00 92.75 94 ASN A C 1
ATOM 735 O O . ASN A 1 94 ? 15.356 -0.731 13.064 1.00 92.75 94 ASN A O 1
ATOM 739 N N . TYR A 1 95 ? 13.939 -2.316 12.355 1.00 93.94 95 TYR A N 1
ATOM 740 C CA . TYR A 1 95 ? 12.733 -1.485 12.350 1.00 93.94 95 TYR A CA 1
ATOM 741 C C . TYR A 1 95 ? 11.628 -2.061 13.245 1.00 93.94 95 TYR A C 1
ATOM 743 O O . TYR A 1 95 ? 10.486 -1.603 13.174 1.00 93.94 95 TYR A O 1
ATOM 751 N N . LEU A 1 96 ? 11.943 -3.059 14.078 1.00 93.81 96 LEU A N 1
ATOM 752 C CA . LEU A 1 96 ? 10.986 -3.642 15.013 1.00 93.81 96 LEU A CA 1
ATOM 753 C C . LEU A 1 96 ? 10.594 -2.640 16.101 1.00 93.81 96 LEU A C 1
ATOM 755 O O . LEU A 1 96 ? 11.437 -2.045 16.776 1.00 93.81 96 LEU A O 1
ATOM 759 N N . PHE A 1 97 ? 9.291 -2.530 16.337 1.00 93.56 97 PHE A N 1
ATOM 760 C CA . PHE A 1 97 ? 8.776 -1.879 17.531 1.00 93.56 97 PHE A CA 1
ATOM 761 C C . PHE A 1 97 ? 8.877 -2.844 18.710 1.00 93.56 97 PHE A C 1
ATOM 763 O O . PHE A 1 97 ? 8.200 -3.871 18.754 1.00 93.56 97 PHE A O 1
ATOM 770 N N . LYS A 1 98 ? 9.734 -2.520 19.680 1.00 94.12 98 LYS A N 1
ATOM 771 C CA . LYS A 1 98 ? 9.920 -3.354 20.873 1.00 94.12 98 LYS A CA 1
ATOM 772 C C . LYS A 1 98 ? 8.629 -3.411 21.689 1.00 94.12 98 LYS A C 1
ATOM 774 O O . LYS A 1 98 ? 8.000 -2.382 21.918 1.00 94.12 98 LYS A O 1
ATOM 779 N N . ASN A 1 99 ? 8.292 -4.605 22.175 1.00 95.38 99 ASN A N 1
ATOM 780 C CA . ASN A 1 99 ? 7.126 -4.861 23.029 1.00 95.38 99 ASN A CA 1
ATOM 781 C C . ASN A 1 99 ? 5.772 -4.527 22.369 1.00 95.38 99 ASN A C 1
ATOM 783 O O . ASN A 1 99 ? 4.804 -4.231 23.067 1.00 95.38 99 ASN A O 1
ATOM 787 N N . ILE A 1 100 ? 5.700 -4.563 21.033 1.00 96.75 100 ILE A N 1
ATOM 788 C CA . ILE A 1 100 ? 4.450 -4.433 20.280 1.00 96.75 100 ILE A CA 1
ATOM 789 C C . ILE A 1 100 ? 4.238 -5.715 19.476 1.00 96.75 100 ILE A C 1
ATOM 791 O O . ILE A 1 100 ? 5.083 -6.105 18.675 1.00 96.75 100 ILE A O 1
ATOM 795 N N . GLU A 1 101 ? 3.103 -6.368 19.704 1.00 96.81 101 GLU A N 1
ATOM 796 C CA . GLU A 1 101 ? 2.699 -7.580 18.986 1.00 96.81 101 GLU A CA 1
ATOM 797 C C . GLU A 1 101 ? 2.349 -7.273 17.525 1.00 96.81 101 GLU A C 1
ATOM 799 O O . GLU A 1 101 ? 1.967 -6.146 17.190 1.00 96.81 101 GLU A O 1
ATOM 804 N N . LEU A 1 102 ? 2.430 -8.287 16.660 1.00 97.81 102 LEU A N 1
ATOM 805 C CA . LEU A 1 102 ? 1.891 -8.179 15.307 1.00 97.81 102 LEU A CA 1
ATOM 806 C C . LEU A 1 102 ? 0.392 -7.861 15.359 1.00 97.81 102 LEU A C 1
ATOM 808 O O . LEU A 1 102 ? -0.346 -8.392 16.188 1.00 97.81 102 LEU A O 1
ATOM 812 N N . ALA A 1 103 ? -0.037 -6.963 14.480 1.00 98.12 103 ALA A N 1
ATOM 813 C CA . ALA A 1 103 ? -1.439 -6.622 14.314 1.00 98.12 103 ALA A CA 1
ATOM 814 C C . ALA A 1 103 ? -2.207 -7.762 13.630 1.00 98.12 103 ALA A C 1
ATOM 816 O O . ALA A 1 103 ? -1.655 -8.482 12.799 1.00 98.12 103 ALA A O 1
ATOM 817 N N . ASP A 1 104 ? -3.495 -7.881 13.950 1.00 97.19 104 ASP A N 1
ATOM 818 C CA . ASP A 1 104 ? -4.426 -8.798 13.285 1.00 97.19 104 ASP A CA 1
ATOM 819 C C . ASP A 1 104 ? -4.981 -8.137 12.012 1.00 97.19 104 ASP A C 1
ATOM 821 O O . ASP A 1 104 ? -6.080 -7.581 12.002 1.00 97.19 104 ASP A O 1
ATOM 825 N N . PHE A 1 105 ? -4.154 -8.084 10.965 1.00 96.25 105 PHE A N 1
ATOM 826 C CA . PHE A 1 105 ? -4.516 -7.535 9.656 1.00 96.25 105 PHE A CA 1
ATOM 827 C C . PHE A 1 105 ? -4.980 -8.626 8.689 1.00 96.25 105 PHE A C 1
ATOM 829 O O . PHE A 1 105 ? -4.518 -9.762 8.741 1.00 96.25 105 PHE A O 1
ATOM 836 N N . ASN A 1 106 ? -5.839 -8.248 7.743 1.00 94.25 106 ASN A N 1
ATOM 837 C CA . ASN A 1 106 ? -6.441 -9.182 6.792 1.00 94.25 106 ASN A CA 1
ATOM 838 C C . ASN A 1 106 ? -5.457 -9.545 5.670 1.00 94.25 106 ASN A C 1
ATOM 840 O O . ASN A 1 106 ? -5.362 -10.700 5.277 1.00 94.25 106 ASN A O 1
ATOM 844 N N . ASN A 1 107 ? -4.714 -8.556 5.152 1.00 94.38 107 ASN A N 1
ATOM 845 C CA . ASN A 1 107 ? -3.736 -8.749 4.076 1.00 94.38 107 ASN A CA 1
ATOM 846 C C . ASN A 1 107 ? -2.549 -7.799 4.241 1.00 94.38 107 ASN A C 1
ATOM 848 O O . ASN A 1 107 ? -2.724 -6.661 4.680 1.00 94.38 107 ASN A O 1
ATOM 852 N N . TYR A 1 108 ? -1.362 -8.244 3.822 1.00 97.06 108 TYR A N 1
ATOM 853 C CA . TYR A 1 108 ? -0.168 -7.405 3.709 1.00 97.06 108 TYR A CA 1
ATOM 854 C C . TYR A 1 108 ? 0.687 -7.864 2.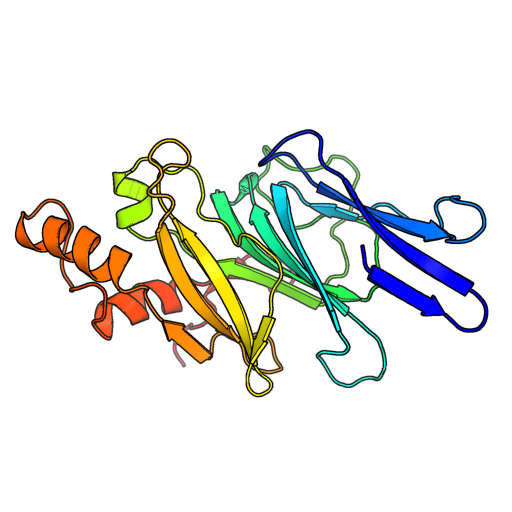521 1.00 97.06 108 TYR A C 1
ATOM 856 O O . TYR A 1 1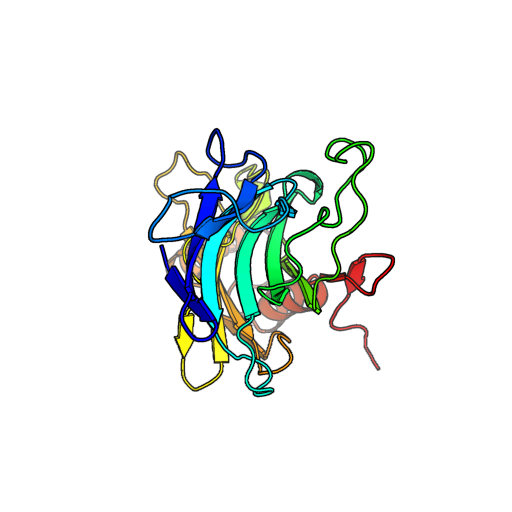08 ? 1.218 -8.977 2.516 1.00 97.06 108 TYR A O 1
ATOM 864 N N . ILE A 1 109 ? 0.790 -7.008 1.507 1.00 96.88 109 ILE A N 1
ATOM 865 C CA . ILE A 1 109 ? 1.401 -7.287 0.204 1.00 96.88 109 ILE A CA 1
ATOM 866 C C . ILE A 1 109 ? 2.600 -6.364 0.023 1.00 96.88 109 ILE A C 1
ATOM 868 O O . ILE A 1 109 ? 2.488 -5.163 0.269 1.00 96.88 109 ILE A O 1
ATOM 872 N N . LEU A 1 110 ? 3.724 -6.903 -0.443 1.00 97.44 110 LEU A N 1
ATOM 873 C CA . LEU A 1 110 ? 4.906 -6.145 -0.840 1.00 97.44 110 LEU A CA 1
ATOM 874 C C . LEU A 1 110 ? 5.074 -6.185 -2.356 1.00 97.44 110 LEU A C 1
ATOM 876 O O . LEU A 1 110 ? 5.157 -7.260 -2.953 1.00 97.44 110 LEU A O 1
ATOM 880 N N . PHE A 1 111 ? 5.210 -5.010 -2.964 1.00 96.69 111 PHE A N 1
ATOM 881 C CA . PHE A 1 111 ? 5.467 -4.878 -4.395 1.00 96.69 111 PHE A CA 1
ATOM 882 C C . PHE A 1 111 ? 6.968 -4.721 -4.655 1.00 96.69 111 PHE A C 1
ATOM 884 O O . PHE A 1 111 ? 7.642 -3.964 -3.943 1.00 96.69 111 PHE A O 1
ATOM 891 N N . PRO A 1 112 ? 7.523 -5.427 -5.651 1.00 95.56 112 PRO A N 1
ATOM 892 C CA . PRO A 1 112 ? 8.958 -5.433 -5.880 1.00 95.56 112 PRO A CA 1
ATOM 893 C C . PRO A 1 112 ? 9.460 -4.114 -6.454 1.00 95.56 112 PRO A C 1
ATOM 895 O O . PRO A 1 112 ? 8.743 -3.400 -7.156 1.00 95.56 112 PRO A O 1
ATOM 898 N N . LYS A 1 113 ? 10.730 -3.826 -6.180 1.00 93.19 113 LYS A N 1
ATOM 899 C CA . LYS A 1 113 ? 11.481 -2.826 -6.932 1.00 93.19 113 LYS A CA 1
ATOM 900 C C . LYS A 1 113 ? 11.904 -3.437 -8.263 1.00 93.19 113 LYS A C 1
ATOM 902 O O . LYS A 1 113 ? 12.288 -4.604 -8.296 1.00 93.19 113 LYS A O 1
ATOM 907 N N . THR A 1 114 ? 11.842 -2.658 -9.331 1.00 92.81 114 THR A N 1
ATOM 908 C CA . THR A 1 114 ? 12.435 -3.035 -10.618 1.00 92.81 114 THR A CA 1
ATOM 909 C C . THR A 1 114 ? 13.905 -2.612 -10.692 1.00 92.81 114 THR A C 1
ATOM 911 O O . THR A 1 114 ? 14.356 -1.763 -9.920 1.00 92.81 114 THR A O 1
ATOM 914 N N . ASP A 1 115 ? 14.643 -3.167 -11.652 1.00 92.19 115 ASP A N 1
ATOM 915 C CA . ASP A 1 115 ? 16.019 -2.766 -11.989 1.00 92.19 115 ASP A CA 1
ATOM 916 C C . ASP A 1 115 ? 16.155 -1.254 -12.259 1.00 92.19 115 ASP A C 1
ATOM 918 O O . ASP A 1 115 ? 17.172 -0.638 -11.944 1.00 92.19 115 ASP A O 1
ATOM 922 N N . TYR A 1 116 ? 15.092 -0.625 -12.765 1.00 89.94 116 TYR A N 1
ATOM 923 C CA . TYR A 1 116 ? 14.991 0.820 -12.930 1.00 89.94 116 TYR A CA 1
ATOM 924 C C . TYR A 1 116 ? 15.138 1.563 -11.597 1.00 89.94 116 TYR A C 1
ATOM 926 O O . TYR A 1 116 ? 15.910 2.514 -11.493 1.00 89.94 116 TYR A O 1
ATOM 934 N N . ALA A 1 117 ? 14.440 1.118 -10.549 1.00 89.12 117 ALA A N 1
ATOM 935 C CA . ALA A 1 117 ? 14.550 1.730 -9.226 1.00 89.12 117 ALA A CA 1
ATOM 936 C C . ALA A 1 117 ? 15.970 1.575 -8.652 1.00 89.12 117 ALA A C 1
ATOM 938 O O . ALA A 1 117 ? 16.492 2.496 -8.018 1.00 89.12 117 ALA A O 1
ATOM 939 N N . GLU A 1 118 ? 16.604 0.428 -8.896 1.00 88.69 118 GLU A N 1
ATOM 940 C CA . GLU A 1 118 ? 17.969 0.141 -8.450 1.00 88.69 118 GLU A CA 1
ATOM 941 C C . GLU A 1 118 ? 19.003 1.011 -9.166 1.00 88.69 118 GLU A C 1
ATOM 943 O O . GLU A 1 118 ? 19.881 1.572 -8.509 1.00 88.69 118 GLU A O 1
ATOM 948 N N . HIS A 1 119 ? 18.850 1.209 -10.479 1.00 88.81 119 HIS A N 1
ATOM 949 C CA . HIS A 1 119 ? 19.718 2.073 -11.281 1.00 88.81 119 HIS A CA 1
ATOM 950 C C . HIS A 1 119 ? 19.778 3.511 -10.750 1.00 88.81 119 HIS A C 1
ATOM 952 O O . HIS A 1 119 ? 20.846 4.119 -10.702 1.00 88.81 119 HIS A O 1
ATOM 958 N N . PHE A 1 120 ? 18.647 4.048 -10.286 1.00 86.25 120 PHE A N 1
ATOM 959 C CA . PHE A 1 120 ? 18.580 5.389 -9.694 1.00 86.25 120 PHE A CA 1
ATOM 960 C C . PHE A 1 120 ? 18.904 5.428 -8.194 1.00 86.25 120 PHE A C 1
ATOM 962 O O . PHE A 1 120 ? 18.712 6.465 -7.547 1.00 86.25 120 PHE A O 1
ATOM 969 N N . PHE A 1 121 ? 19.417 4.326 -7.638 1.00 82.56 121 PHE A N 1
ATOM 970 C CA . PHE A 1 121 ? 19.759 4.171 -6.223 1.00 82.56 121 PHE A CA 1
ATOM 971 C C . PHE A 1 121 ? 18.582 4.496 -5.292 1.00 82.56 121 PHE A C 1
ATOM 973 O O . PHE A 1 121 ? 18.762 5.018 -4.186 1.00 82.56 121 PHE A O 1
ATOM 980 N N . ALA A 1 122 ? 17.355 4.208 -5.736 1.00 84.00 122 ALA A N 1
ATOM 981 C CA . ALA A 1 122 ? 16.172 4.405 -4.920 1.00 84.00 122 ALA A CA 1
ATOM 982 C C . ALA A 1 122 ? 16.162 3.365 -3.793 1.00 84.00 122 ALA A C 1
ATOM 984 O O . ALA A 1 122 ? 16.123 2.150 -4.024 1.00 84.00 122 ALA A O 1
ATOM 985 N N . LYS A 1 123 ? 16.185 3.844 -2.543 1.00 84.94 123 LYS A N 1
ATOM 986 C CA . LYS A 1 123 ? 16.142 2.961 -1.370 1.00 84.94 123 LYS A CA 1
ATOM 987 C C . LYS A 1 123 ? 14.881 2.090 -1.395 1.00 84.94 123 LYS A C 1
ATOM 989 O O . LYS A 1 123 ? 14.976 0.876 -1.217 1.00 84.94 123 LYS A O 1
ATOM 994 N N . TYR A 1 124 ? 13.733 2.703 -1.668 1.00 86.56 124 TYR A N 1
ATOM 995 C CA . TYR A 1 124 ? 12.410 2.081 -1.704 1.00 86.56 124 TYR A CA 1
ATOM 996 C C . TYR A 1 124 ? 11.641 2.518 -2.960 1.00 86.56 124 TYR A C 1
ATOM 998 O O . TYR A 1 124 ? 11.834 3.623 -3.463 1.00 86.56 124 TYR A O 1
ATOM 1006 N N . ASN A 1 125 ? 10.741 1.658 -3.431 1.00 92.44 125 ASN A N 1
ATOM 1007 C CA . ASN A 1 125 ? 9.546 2.053 -4.175 1.00 92.44 125 ASN A CA 1
ATOM 1008 C C . ASN A 1 125 ? 8.409 2.349 -3.176 1.00 92.44 125 ASN A C 1
ATOM 1010 O O . ASN A 1 125 ? 8.484 1.956 -2.008 1.00 92.44 125 ASN A O 1
ATOM 1014 N N . ALA A 1 126 ? 7.355 3.044 -3.602 1.00 92.94 126 ALA A N 1
ATOM 1015 C CA . ALA A 1 126 ? 6.258 3.415 -2.703 1.00 92.94 126 ALA A CA 1
ATOM 1016 C C . ALA A 1 126 ? 4.901 3.432 -3.406 1.00 92.94 126 ALA A C 1
ATOM 1018 O O . ALA A 1 126 ? 4.809 3.841 -4.558 1.00 92.94 126 ALA A O 1
ATOM 1019 N N . VAL A 1 127 ? 3.829 3.080 -2.695 1.00 93.44 127 VAL A N 1
ATOM 1020 C CA . VAL A 1 127 ? 2.481 3.491 -3.112 1.00 93.44 127 VAL A CA 1
ATOM 1021 C C . VAL A 1 127 ? 2.252 4.922 -2.632 1.00 93.44 127 VAL A C 1
ATOM 1023 O O . VAL A 1 127 ? 2.233 5.172 -1.426 1.00 93.44 127 VAL A O 1
ATOM 1026 N N . LEU A 1 128 ? 2.108 5.865 -3.565 1.00 86.44 128 LEU A N 1
ATOM 1027 C CA . LEU A 1 128 ? 1.816 7.265 -3.247 1.00 86.44 128 LEU A CA 1
ATOM 1028 C C . LEU A 1 128 ? 0.344 7.568 -3.528 1.00 86.44 128 LEU A C 1
ATOM 1030 O O . LEU A 1 128 ? -0.195 7.209 -4.573 1.00 86.44 128 LEU A O 1
ATOM 1034 N N . GLY A 1 129 ? -0.299 8.256 -2.586 1.00 87.19 129 GLY A N 1
ATOM 1035 C CA . GLY A 1 129 ? -1.721 8.567 -2.654 1.00 87.19 129 GLY A CA 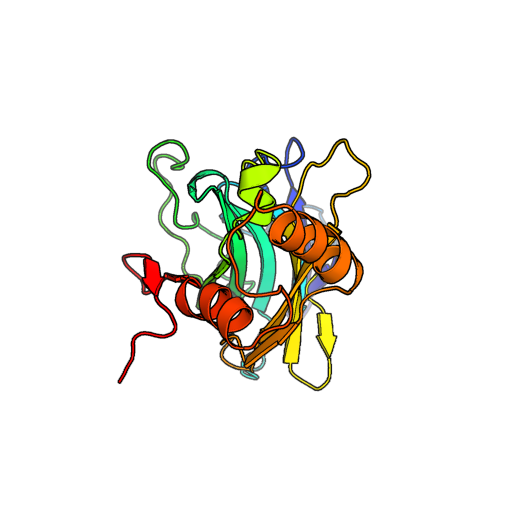1
ATOM 1036 C C . GLY A 1 129 ? -2.624 7.431 -2.172 1.00 87.19 129 GLY A C 1
ATOM 1037 O O . GLY A 1 129 ? -2.181 6.395 -1.675 1.00 87.19 129 GLY A O 1
ATOM 1038 N N . LYS A 1 130 ? -3.934 7.671 -2.264 1.00 91.88 130 LYS A N 1
ATOM 1039 C CA . LYS A 1 130 ? -4.952 6.706 -1.840 1.00 91.88 130 LYS A CA 1
ATOM 1040 C C . LYS A 1 130 ? -5.177 5.643 -2.924 1.00 91.88 130 LYS A C 1
ATOM 1042 O O . LYS A 1 130 ? -5.208 6.004 -4.103 1.00 91.88 130 LYS A O 1
ATOM 1047 N N . PRO A 1 131 ? -5.409 4.372 -2.549 1.00 94.25 131 PRO A N 1
ATOM 1048 C CA . PRO A 1 131 ? -5.981 3.398 -3.470 1.00 94.25 131 PRO A CA 1
ATOM 1049 C C . PRO A 1 131 ? -7.286 3.923 -4.085 1.00 94.25 131 PRO A C 1
ATOM 1051 O O . PRO A 1 131 ? -8.032 4.663 -3.439 1.00 94.25 131 PRO A O 1
ATOM 1054 N N . ILE A 1 132 ? -7.569 3.550 -5.329 1.00 94.75 132 ILE A N 1
ATOM 1055 C CA . ILE A 1 132 ? -8.805 3.931 -6.027 1.00 94.75 132 ILE A CA 1
ATOM 1056 C C . ILE A 1 132 ? -9.559 2.687 -6.475 1.00 94.75 132 ILE A C 1
ATOM 1058 O O . ILE A 1 132 ? -8.952 1.656 -6.742 1.00 94.75 132 ILE A O 1
ATOM 1062 N N . ILE A 1 133 ? -10.880 2.779 -6.581 1.00 93.19 133 ILE A N 1
ATOM 1063 C CA . ILE A 1 133 ? -11.713 1.674 -7.058 1.00 93.19 133 ILE A CA 1
ATOM 1064 C C . ILE A 1 133 ? -12.124 1.978 -8.495 1.00 93.19 133 ILE A C 1
ATOM 1066 O O . ILE A 1 133 ? -12.733 3.012 -8.765 1.00 93.19 133 ILE A O 1
ATOM 1070 N N . VAL A 1 134 ? -11.780 1.079 -9.415 1.00 90.56 134 VAL A N 1
ATOM 1071 C CA . VAL A 1 134 ? -12.102 1.179 -10.843 1.00 90.56 134 VAL A CA 1
ATOM 1072 C C . VAL A 1 134 ? -12.693 -0.153 -11.277 1.00 90.56 134 VAL A C 1
ATOM 1074 O O . VAL A 1 134 ? -12.030 -1.179 -11.164 1.00 90.56 134 VAL A O 1
ATOM 1077 N N . ASN A 1 135 ? -13.934 -0.152 -11.767 1.00 89.75 135 ASN A N 1
ATOM 1078 C CA . ASN A 1 135 ? -14.630 -1.359 -12.237 1.00 89.75 135 ASN A CA 1
ATOM 1079 C C . ASN A 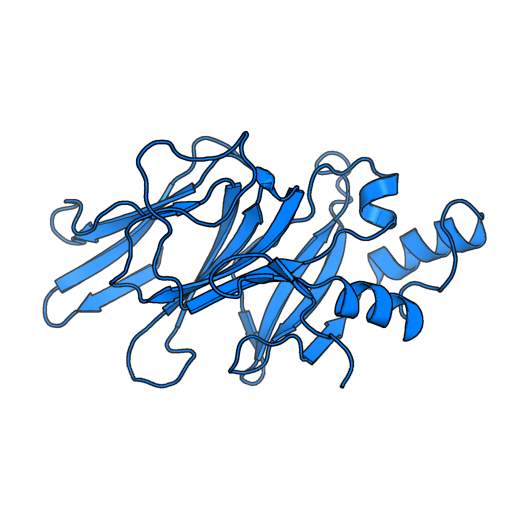1 135 ? -14.603 -2.516 -11.213 1.00 89.75 135 ASN A C 1
ATOM 1081 O O . ASN A 1 135 ? -14.290 -3.650 -11.565 1.00 89.75 135 ASN A O 1
ATOM 1085 N N . ASN A 1 136 ? -14.895 -2.227 -9.938 1.00 88.69 136 ASN A N 1
ATOM 1086 C CA . ASN A 1 136 ? -14.836 -3.183 -8.817 1.00 88.69 136 ASN A CA 1
ATOM 1087 C C . ASN A 1 136 ? -13.451 -3.801 -8.547 1.00 88.69 136 ASN A C 1
ATOM 1089 O O . ASN A 1 136 ? -13.349 -4.829 -7.880 1.00 88.69 136 ASN A O 1
ATOM 1093 N N . MET A 1 137 ? -12.386 -3.176 -9.040 1.00 93.12 137 MET A N 1
ATOM 1094 C CA . MET A 1 137 ? -11.007 -3.557 -8.760 1.00 93.12 137 MET A CA 1
ATOM 1095 C C . MET A 1 137 ? -10.318 -2.440 -7.994 1.00 93.12 137 MET A C 1
ATOM 1097 O O . MET A 1 137 ? -10.527 -1.257 -8.277 1.00 93.12 137 MET A O 1
ATOM 1101 N N . LEU A 1 138 ? -9.462 -2.814 -7.051 1.00 95.06 138 LEU A N 1
ATOM 1102 C CA . LEU A 1 138 ? -8.621 -1.859 -6.356 1.00 95.06 138 LEU A CA 1
ATOM 1103 C C . LEU A 1 138 ? -7.442 -1.546 -7.269 1.00 95.06 138 LEU A C 1
ATOM 1105 O O . LEU A 1 138 ? -6.766 -2.459 -7.724 1.00 95.06 138 LEU A O 1
ATOM 1109 N N . SER A 1 139 ? -7.185 -0.280 -7.550 1.00 95.69 139 SER A N 1
ATOM 1110 C CA . SER A 1 139 ? -6.049 0.162 -8.346 1.00 95.69 139 SER A CA 1
ATOM 1111 C C . SER A 1 139 ? -5.124 1.002 -7.483 1.00 95.69 139 SER A C 1
ATOM 1113 O O . SER A 1 139 ? -5.561 1.906 -6.767 1.00 95.69 139 SER A O 1
ATOM 1115 N N . ILE A 1 140 ? -3.833 0.713 -7.585 1.00 95.31 140 ILE A N 1
ATOM 1116 C CA . ILE A 1 140 ? -2.765 1.460 -6.923 1.00 95.31 140 ILE A CA 1
ATOM 1117 C C . ILE A 1 140 ? -1.664 1.786 -7.924 1.00 95.31 140 ILE A C 1
ATOM 1119 O O . ILE A 1 140 ? -1.434 1.027 -8.866 1.00 95.31 140 ILE A O 1
ATOM 1123 N N . GLY A 1 141 ? -0.980 2.903 -7.700 1.00 94.12 141 GLY A N 1
ATOM 1124 C CA . GLY A 1 141 ? 0.270 3.234 -8.373 1.00 94.12 141 GLY A CA 1
ATOM 1125 C C . GLY A 1 141 ? 1.454 2.932 -7.472 1.00 94.12 141 GLY A C 1
ATOM 1126 O O . GLY A 1 141 ? 1.486 3.392 -6.333 1.00 94.12 141 GLY A O 1
ATOM 1127 N N . VAL A 1 142 ? 2.419 2.175 -7.981 1.00 94.12 142 VAL A N 1
ATOM 1128 C CA . VAL A 1 142 ? 3.725 1.964 -7.364 1.00 94.12 142 VAL A CA 1
ATOM 1129 C C . VAL A 1 142 ? 4.715 2.889 -8.055 1.00 94.12 142 VAL A C 1
ATOM 1131 O O . VAL A 1 142 ? 4.972 2.769 -9.249 1.00 94.12 142 VAL A O 1
ATOM 1134 N N . PHE A 1 143 ? 5.254 3.827 -7.294 1.00 91.06 143 PHE A N 1
ATOM 1135 C CA . PHE A 1 143 ? 6.200 4.833 -7.746 1.00 91.06 143 PHE A CA 1
ATOM 1136 C C . PHE A 1 143 ? 7.626 4.355 -7.520 1.00 91.06 143 PHE A C 1
ATOM 1138 O O . PHE A 1 143 ? 7.946 3.769 -6.480 1.00 91.06 143 PHE A O 1
ATOM 1145 N N . GLU A 1 144 ? 8.476 4.636 -8.500 1.00 88.38 144 GLU A N 1
ATOM 1146 C CA . GLU A 1 144 ? 9.888 4.271 -8.513 1.00 88.38 144 GLU A CA 1
ATOM 1147 C C . GLU A 1 144 ? 10.726 5.472 -8.969 1.00 88.38 144 GLU A C 1
ATOM 1149 O O . GLU A 1 144 ? 10.212 6.393 -9.597 1.00 88.38 144 GLU A O 1
ATOM 1154 N N . GLY A 1 145 ? 12.020 5.474 -8.647 1.00 73.56 145 GLY A N 1
ATOM 1155 C CA . GLY A 1 145 ? 12.943 6.540 -9.046 1.00 73.56 145 GLY A CA 1
ATOM 1156 C C . GLY A 1 145 ? 13.352 7.473 -7.905 1.00 73.56 145 GLY A C 1
ATOM 1157 O O . GLY A 1 145 ? 13.163 7.181 -6.721 1.00 73.56 145 GLY A O 1
ATOM 1158 N N . LYS A 1 146 ? 13.996 8.590 -8.258 1.00 64.88 146 LYS A N 1
ATOM 1159 C CA . LYS A 1 146 ? 14.646 9.494 -7.301 1.00 64.88 146 LYS A CA 1
ATOM 1160 C C . LYS A 1 146 ? 13.737 10.686 -6.995 1.00 64.88 146 LYS A C 1
ATOM 1162 O O . LYS A 1 146 ? 13.449 11.489 -7.876 1.00 64.88 146 LYS A O 1
ATOM 1167 N N . ALA A 1 147 ? 13.371 10.857 -5.722 1.00 50.94 147 ALA A N 1
ATOM 1168 C CA . ALA A 1 147 ? 12.485 11.932 -5.250 1.00 50.94 147 ALA A CA 1
ATOM 1169 C C . ALA A 1 147 ? 12.940 13.360 -5.632 1.00 50.94 147 ALA A C 1
ATOM 1171 O O . ALA A 1 147 ? 12.120 14.269 -5.697 1.00 50.94 147 ALA A O 1
ATOM 1172 N N . ASN A 1 148 ? 14.234 13.556 -5.908 1.00 44.84 148 ASN A N 1
ATOM 1173 C CA . ASN A 1 148 ? 14.822 14.870 -6.175 1.00 44.84 148 ASN A CA 1
ATOM 1174 C C . ASN A 1 148 ? 14.888 15.236 -7.667 1.00 44.84 148 ASN A C 1
ATOM 1176 O O . ASN A 1 148 ? 15.342 16.332 -7.983 1.00 44.84 148 ASN A O 1
ATOM 1180 N N . LEU A 1 149 ? 14.505 14.341 -8.584 1.00 46.00 149 LEU A N 1
ATOM 1181 C CA . LEU A 1 149 ? 14.688 14.568 -10.023 1.00 46.00 149 LEU A CA 1
ATOM 1182 C C . LEU A 1 149 ? 13.454 15.131 -10.741 1.00 46.00 149 LEU A C 1
ATOM 1184 O O . LEU A 1 149 ? 13.517 15.293 -11.947 1.00 46.00 149 LEU A O 1
ATOM 1188 N N . PHE A 1 150 ? 12.323 15.388 -10.072 1.00 42.22 150 PHE A N 1
ATOM 1189 C CA . PHE A 1 150 ? 11.005 15.494 -10.744 1.00 42.22 150 PHE A CA 1
ATOM 1190 C C . PHE A 1 150 ? 10.616 14.232 -11.560 1.00 42.22 150 PHE A C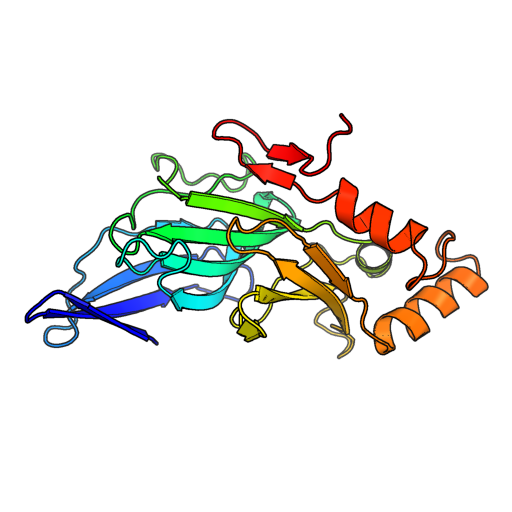 1
ATOM 1192 O O . PHE A 1 150 ? 9.492 14.135 -12.034 1.00 42.22 150 PHE A O 1
ATOM 1199 N N . GLU A 1 151 ? 11.498 13.230 -11.623 1.00 47.28 151 GLU A N 1
ATOM 1200 C CA . GLU A 1 151 ? 11.368 11.915 -12.258 1.00 47.28 151 GLU A CA 1
ATOM 1201 C C . GLU A 1 151 ? 11.037 10.820 -11.224 1.00 47.28 151 GLU A C 1
ATOM 1203 O O . GLU A 1 151 ? 11.515 9.686 -11.308 1.00 47.28 151 GLU A O 1
ATOM 1208 N N . ALA A 1 152 ? 10.240 11.138 -10.197 1.00 50.03 152 ALA A N 1
ATOM 1209 C CA . ALA A 1 152 ? 9.518 10.091 -9.474 1.00 50.03 152 ALA A CA 1
ATOM 1210 C C . ALA A 1 152 ? 8.391 9.615 -10.396 1.00 50.03 152 ALA A C 1
ATOM 1212 O O . ALA A 1 152 ? 7.234 10.012 -10.252 1.00 50.03 152 ALA A O 1
ATOM 1213 N N . ASP A 1 153 ? 8.773 8.849 -11.412 1.00 64.75 153 ASP A N 1
ATOM 1214 C CA . ASP A 1 153 ? 7.858 8.408 -12.444 1.00 64.75 153 ASP A CA 1
ATOM 1215 C C . ASP A 1 153 ? 6.939 7.319 -11.901 1.00 64.75 153 ASP A C 1
ATOM 1217 O O . ASP A 1 153 ? 7.286 6.524 -11.015 1.00 64.75 153 ASP A O 1
ATOM 1221 N N . PHE A 1 154 ? 5.724 7.297 -12.441 1.00 66.75 154 PHE A N 1
ATOM 1222 C CA . PHE A 1 154 ? 4.752 6.254 -12.161 1.00 66.75 154 PHE A CA 1
ATOM 1223 C C . PHE A 1 154 ? 5.365 4.910 -12.588 1.00 66.75 154 PHE A C 1
ATOM 1225 O O . PHE A 1 154 ? 5.430 4.581 -13.772 1.00 66.75 154 PHE A O 1
ATOM 1232 N N . GLY A 1 155 ? 5.873 4.155 -11.612 1.00 83.50 155 GLY A N 1
ATOM 1233 C CA . GLY A 1 155 ? 6.683 2.965 -11.839 1.00 83.50 155 GLY A CA 1
ATOM 1234 C C . GLY A 1 155 ? 5.871 1.864 -12.508 1.00 83.50 155 GLY A C 1
ATOM 1235 O O . GLY A 1 155 ? 6.250 1.321 -13.538 1.00 83.50 155 GLY A O 1
ATOM 1236 N N . TYR A 1 156 ? 4.737 1.520 -11.920 1.00 93.00 156 TYR A N 1
ATOM 1237 C CA . TYR A 1 156 ? 3.721 0.666 -12.523 1.00 93.00 156 TYR A CA 1
ATOM 1238 C C . TYR A 1 156 ? 2.430 0.786 -11.714 1.00 93.00 156 TYR A C 1
ATOM 1240 O O . TYR A 1 156 ? 2.441 1.142 -10.540 1.00 93.00 156 TYR A O 1
ATOM 1248 N N . SER A 1 157 ? 1.297 0.489 -12.332 1.00 93.75 157 SER A N 1
ATOM 1249 C CA . SER A 1 157 ? 0.021 0.330 -11.648 1.00 93.75 157 SER A CA 1
ATOM 1250 C C . SER A 1 157 ? -0.274 -1.142 -11.428 1.00 93.75 157 SER A C 1
ATOM 1252 O O . SER A 1 157 ? 0.004 -1.971 -12.294 1.00 93.75 157 SER A O 1
ATOM 1254 N N . VAL A 1 158 ? -0.912 -1.455 -10.307 1.00 95.00 158 VAL A N 1
ATOM 1255 C CA . VAL A 1 158 ? -1.437 -2.792 -10.029 1.00 95.00 158 VAL A CA 1
ATOM 1256 C C . VAL A 1 158 ? -2.938 -2.687 -9.816 1.00 95.00 158 VAL A C 1
ATOM 1258 O O . VAL A 1 158 ? -3.391 -1.874 -9.009 1.00 95.00 158 VAL A O 1
ATOM 1261 N N . ARG A 1 159 ? -3.709 -3.520 -10.522 1.00 95.38 159 ARG A N 1
ATOM 1262 C CA . ARG A 1 159 ? -5.122 -3.754 -10.212 1.00 95.38 159 ARG A CA 1
ATOM 1263 C C . ARG A 1 159 ? -5.279 -5.065 -9.467 1.00 95.38 159 ARG A C 1
ATOM 1265 O O . ARG A 1 159 ? -4.817 -6.107 -9.937 1.00 95.38 159 ARG A O 1
ATOM 1272 N N . LEU A 1 160 ? -5.964 -5.018 -8.337 1.00 93.81 160 LEU A N 1
ATOM 1273 C CA . LEU A 1 160 ? -6.218 -6.151 -7.470 1.00 93.81 160 LEU A CA 1
ATOM 1274 C C . LEU A 1 160 ? -7.697 -6.541 -7.528 1.00 93.81 160 LEU A C 1
ATOM 1276 O O . LEU A 1 160 ? -8.583 -5.681 -7.573 1.00 93.81 160 LEU A O 1
ATOM 1280 N N . ASN A 1 161 ? -7.954 -7.847 -7.555 1.00 91.00 161 ASN A N 1
ATOM 1281 C CA . ASN A 1 161 ? -9.302 -8.406 -7.478 1.00 91.00 161 ASN A CA 1
ATOM 1282 C C . ASN A 1 161 ? -9.848 -8.337 -6.039 1.00 91.00 161 ASN A C 1
ATOM 1284 O O . ASN A 1 161 ? -9.129 -7.941 -5.125 1.00 91.00 161 ASN A O 1
ATOM 1288 N N . LYS A 1 162 ? -11.097 -8.769 -5.819 1.00 85.50 162 LYS A N 1
ATOM 1289 C CA . LYS A 1 162 ? -11.759 -8.750 -4.497 1.00 85.50 162 LYS A CA 1
ATOM 1290 C C . LYS A 1 162 ? -11.005 -9.468 -3.374 1.00 85.50 162 LYS A C 1
ATOM 1292 O O . LYS A 1 162 ? -11.177 -9.124 -2.217 1.00 85.50 162 LYS A O 1
ATOM 1297 N N . ASN A 1 163 ? -10.122 -10.400 -3.698 1.00 83.75 163 ASN A N 1
ATOM 1298 C CA . ASN A 1 163 ? -9.302 -11.089 -2.705 1.00 83.75 163 ASN A CA 1
ATOM 1299 C C . ASN A 1 163 ? -7.953 -10.376 -2.475 1.00 83.75 163 ASN A C 1
ATOM 1301 O O . ASN A 1 163 ? -7.048 -10.945 -1.882 1.00 83.75 163 ASN A O 1
ATOM 1305 N N . LEU A 1 164 ? -7.800 -9.149 -2.990 1.00 84.31 164 LEU A N 1
ATOM 1306 C CA . LEU A 1 164 ? -6.558 -8.377 -3.033 1.00 84.31 164 LEU A CA 1
ATOM 1307 C C . LEU A 1 164 ? -5.404 -9.108 -3.736 1.00 84.31 164 LEU A C 1
ATOM 1309 O O . LEU A 1 164 ? -4.240 -8.841 -3.462 1.00 84.31 164 LEU A O 1
ATOM 1313 N N . PHE A 1 165 ? -5.706 -9.972 -4.709 1.00 86.50 165 PHE A N 1
ATOM 1314 C CA . PHE A 1 165 ? -4.677 -10.552 -5.571 1.00 86.50 165 PHE A CA 1
ATOM 1315 C C . PHE A 1 165 ? -4.455 -9.664 -6.805 1.00 86.50 165 PHE A C 1
ATOM 1317 O O . PHE A 1 165 ? -5.432 -9.284 -7.463 1.00 86.50 165 PHE A O 1
ATOM 1324 N N . PRO A 1 166 ? -3.197 -9.347 -7.167 1.00 87.81 166 PRO A N 1
ATOM 1325 C CA . PRO A 1 166 ? -2.847 -8.695 -8.419 1.00 87.81 166 PRO A CA 1
ATOM 1326 C C . PRO A 1 166 ? -3.400 -9.480 -9.606 1.00 87.81 166 PRO A C 1
ATOM 1328 O O . PRO A 1 166 ? -3.161 -10.672 -9.762 1.00 87.81 166 PRO A O 1
ATOM 1331 N N . SER A 1 167 ? -4.132 -8.783 -10.460 1.00 89.69 167 SER A N 1
ATOM 1332 C CA . SER A 1 167 ? -4.780 -9.343 -11.651 1.00 89.69 167 SER A CA 1
ATOM 1333 C C . SER A 1 167 ? -4.263 -8.695 -12.930 1.00 89.69 167 SER A C 1
ATOM 1335 O O . SER A 1 167 ? -4.167 -9.346 -13.967 1.00 89.69 167 SER A O 1
ATOM 1337 N N . LEU A 1 168 ? -3.864 -7.424 -12.846 1.00 92.69 168 LEU A N 1
ATOM 1338 C CA . LEU A 1 168 ? -3.295 -6.673 -13.952 1.00 92.69 168 LEU A CA 1
ATOM 1339 C C . LEU A 1 168 ? -2.162 -5.790 -13.438 1.00 92.69 168 LEU A C 1
ATOM 1341 O O . LEU A 1 168 ? -2.318 -5.107 -12.426 1.00 92.69 168 LEU A O 1
ATOM 1345 N N . ILE A 1 169 ? -1.048 -5.793 -14.163 1.00 94.50 169 ILE A N 1
ATOM 1346 C CA . ILE A 1 169 ? 0.060 -4.861 -13.973 1.00 94.50 169 ILE A CA 1
ATOM 1347 C C . ILE A 1 169 ? 0.175 -4.051 -15.255 1.00 94.50 169 ILE A C 1
ATOM 1349 O O . ILE A 1 169 ? 0.171 -4.621 -16.344 1.00 94.50 169 ILE A O 1
ATOM 1353 N N . LEU A 1 170 ? 0.233 -2.733 -15.112 1.00 92.88 170 LEU A N 1
ATOM 1354 C CA . LEU A 1 170 ? 0.379 -1.786 -16.213 1.00 92.88 170 LEU A CA 1
ATOM 1355 C C . LEU A 1 170 ? 1.615 -0.944 -15.947 1.00 92.88 170 LEU A C 1
ATOM 1357 O O . LEU A 1 170 ? 1.800 -0.491 -14.822 1.00 92.88 170 LEU A O 1
ATOM 1361 N N . VAL A 1 171 ? 2.436 -0.692 -16.955 1.00 92.00 171 VAL A N 1
ATOM 1362 C CA . VAL A 1 171 ? 3.570 0.227 -16.821 1.00 92.00 171 VAL A CA 1
ATOM 1363 C C . VAL A 1 171 ? 3.205 1.556 -17.471 1.00 92.00 171 VAL A C 1
ATOM 1365 O O . VAL A 1 171 ? 2.495 1.574 -18.470 1.00 92.00 171 VAL A O 1
ATOM 1368 N N . GLY A 1 172 ? 3.616 2.671 -16.864 1.00 85.62 172 GLY A N 1
ATOM 1369 C CA . GLY A 1 172 ? 3.356 3.996 -17.422 1.00 85.62 172 GLY A CA 1
ATOM 1370 C C . GLY A 1 172 ? 4.245 4.288 -18.631 1.00 85.62 172 GLY A C 1
ATOM 1371 O O . GLY A 1 172 ? 5.424 3.931 -18.629 1.00 85.62 172 GLY A O 1
ATOM 1372 N N . ASP A 1 173 ? 3.704 4.998 -19.623 1.00 86.62 173 ASP A N 1
ATOM 1373 C CA . ASP A 1 173 ? 4.391 5.322 -20.883 1.00 86.62 173 ASP A CA 1
ATOM 1374 C C . ASP A 1 173 ? 5.740 6.024 -20.672 1.00 86.62 173 ASP A C 1
ATOM 1376 O O . ASP A 1 173 ? 6.715 5.738 -21.367 1.00 86.62 173 ASP A O 1
ATOM 1380 N N . ALA A 1 174 ? 5.824 6.922 -19.683 1.00 84.06 174 ALA A N 1
ATOM 1381 C CA . ALA A 1 174 ? 7.068 7.607 -19.337 1.00 84.06 174 ALA A CA 1
ATOM 1382 C C . ALA A 1 174 ? 8.163 6.602 -18.951 1.00 84.06 174 ALA A C 1
ATOM 1384 O O . ALA A 1 174 ? 9.247 6.603 -19.539 1.00 84.06 174 ALA A O 1
ATOM 1385 N N . LYS A 1 175 ? 7.850 5.657 -18.056 1.00 86.56 175 LYS A N 1
ATOM 1386 C CA . LYS A 1 175 ? 8.798 4.612 -17.669 1.00 86.56 175 LYS A CA 1
ATOM 1387 C C . LYS A 1 175 ? 9.156 3.699 -18.833 1.00 86.56 175 LYS A C 1
ATOM 1389 O O . LYS A 1 175 ? 10.329 3.352 -18.946 1.00 86.56 175 LYS A O 1
ATOM 1394 N N . VAL A 1 176 ? 8.196 3.323 -19.684 1.00 90.81 176 VAL A N 1
ATOM 1395 C CA . VAL A 1 176 ? 8.490 2.529 -20.891 1.00 90.81 176 VAL A CA 1
ATOM 1396 C C . VAL A 1 176 ? 9.561 3.237 -21.716 1.00 90.81 176 VAL A C 1
ATOM 1398 O O . VAL A 1 176 ? 10.618 2.666 -21.968 1.00 90.81 176 VAL A O 1
ATOM 1401 N N . ASN A 1 177 ? 9.360 4.521 -22.021 1.00 89.75 177 ASN A N 1
ATOM 1402 C CA . ASN A 1 177 ? 10.316 5.310 -22.794 1.00 89.75 177 ASN A CA 1
ATOM 1403 C C . ASN A 1 177 ? 11.697 5.408 -22.124 1.00 89.75 177 ASN A C 1
ATOM 1405 O O . ASN A 1 177 ? 12.720 5.192 -22.782 1.00 89.75 177 ASN A O 1
ATOM 1409 N N . PHE A 1 178 ? 11.751 5.725 -20.826 1.00 89.62 178 PHE A N 1
ATOM 1410 C CA . PHE A 1 178 ? 13.020 5.906 -20.119 1.00 89.62 178 PHE A CA 1
ATOM 1411 C C . PHE A 1 178 ? 13.779 4.594 -19.931 1.00 89.62 178 PHE A C 1
ATOM 1413 O O . PHE A 1 178 ? 14.958 4.511 -20.286 1.00 89.62 178 PHE A O 1
ATOM 1420 N N . ARG A 1 179 ? 13.119 3.555 -19.410 1.00 92.31 179 ARG A N 1
ATOM 1421 C CA . ARG A 1 179 ? 13.756 2.260 -19.162 1.00 92.31 179 ARG A CA 1
ATOM 1422 C C . ARG A 1 179 ? 14.170 1.596 -20.474 1.00 92.31 179 ARG A C 1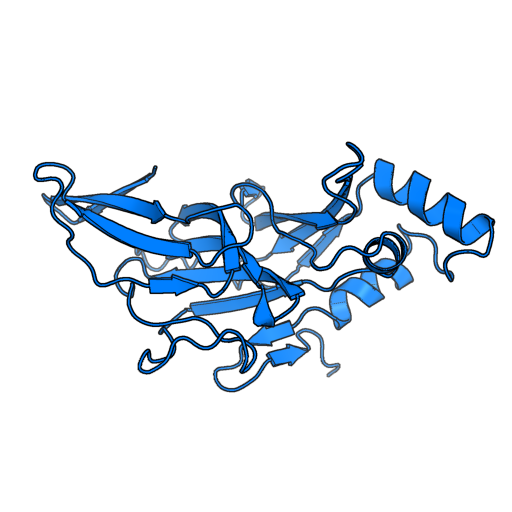
ATOM 1424 O O . ARG A 1 179 ? 15.302 1.127 -20.562 1.00 92.31 179 ARG A O 1
ATOM 1431 N N . ASP A 1 180 ? 13.343 1.627 -21.518 1.00 95.06 180 ASP A N 1
ATOM 1432 C CA . ASP A 1 180 ? 13.704 1.016 -22.804 1.00 95.06 180 ASP A CA 1
ATOM 1433 C C . ASP A 1 180 ? 14.882 1.721 -23.476 1.00 95.06 180 ASP A C 1
ATOM 1435 O O . ASP A 1 180 ? 15.683 1.077 -24.152 1.00 95.06 180 ASP A O 1
ATOM 1439 N N . ASN A 1 181 ? 15.039 3.033 -23.274 1.00 93.56 181 ASN A N 1
ATOM 1440 C CA . ASN A 1 181 ? 16.236 3.749 -23.714 1.00 93.56 181 ASN A CA 1
ATOM 1441 C C . ASN A 1 181 ? 17.494 3.236 -22.990 1.00 93.56 181 ASN A C 1
ATOM 1443 O O . ASN A 1 181 ? 18.530 3.035 -23.621 1.00 93.56 181 ASN A O 1
ATOM 1447 N N . LEU A 1 182 ? 17.407 2.972 -21.682 1.00 93.94 182 LEU A N 1
ATOM 1448 C CA . LEU A 1 182 ? 18.508 2.375 -20.918 1.00 93.94 182 LEU A CA 1
ATOM 1449 C C . LEU A 1 182 ? 18.814 0.943 -21.380 1.00 93.94 182 LEU A C 1
ATOM 1451 O O . LEU A 1 182 ? 19.988 0.590 -21.497 1.00 93.94 182 LEU A O 1
ATOM 1455 N N . VAL A 1 183 ? 17.792 0.148 -21.713 1.00 96.62 183 VAL A N 1
ATOM 1456 C CA . VAL A 1 183 ? 17.966 -1.202 -22.280 1.00 96.62 183 VAL A CA 1
ATOM 1457 C C . VAL A 1 183 ? 18.649 -1.142 -23.647 1.00 96.62 183 VAL A C 1
ATOM 1459 O O . VAL A 1 183 ? 19.638 -1.832 -23.878 1.00 96.62 183 VAL A O 1
ATOM 1462 N N . LYS A 1 184 ? 18.196 -0.258 -24.545 1.00 97.06 184 LYS A N 1
ATOM 1463 C CA . LYS A 1 184 ? 18.797 -0.063 -25.881 1.00 97.06 184 LYS A CA 1
ATOM 1464 C C . LYS A 1 184 ? 20.253 0.407 -25.817 1.00 97.06 184 LYS A C 1
ATOM 1466 O O . LYS A 1 184 ? 21.031 0.098 -26.712 1.00 97.06 184 LYS A O 1
ATOM 1471 N N . LYS A 1 185 ? 20.625 1.137 -24.762 1.00 97.19 185 LYS A N 1
ATOM 1472 C CA . LYS A 1 185 ? 22.006 1.564 -24.482 1.00 97.19 185 LYS A CA 1
ATOM 1473 C C . LYS A 1 185 ? 22.861 0.485 -23.805 1.00 97.19 185 LYS A C 1
ATOM 1475 O O . LYS A 1 185 ? 24.038 0.734 -23.566 1.00 97.19 185 LYS A O 1
ATOM 1480 N N . GLY A 1 186 ? 22.289 -0.672 -23.463 1.00 97.12 186 GLY A N 1
ATOM 1481 C CA . GLY A 1 186 ? 22.976 -1.739 -22.731 1.00 97.12 186 GLY A CA 1
ATOM 1482 C C . GLY A 1 186 ? 23.266 -1.410 -21.262 1.00 97.12 186 GLY A C 1
ATOM 1483 O O . GLY A 1 186 ? 24.115 -2.053 -20.655 1.00 97.12 186 GLY A O 1
ATOM 1484 N N . ILE A 1 187 ? 22.598 -0.399 -20.694 1.00 95.88 187 ILE A N 1
ATOM 1485 C CA . ILE A 1 187 ? 22.742 -0.010 -19.280 1.00 95.88 187 ILE A CA 1
ATOM 1486 C C . ILE A 1 187 ? 21.862 -0.893 -18.390 1.00 95.88 187 ILE A C 1
ATOM 1488 O O . ILE A 1 187 ? 22.272 -1.274 -17.297 1.00 95.88 187 ILE A O 1
ATOM 1492 N N . LEU A 1 188 ? 20.652 -1.206 -18.859 1.00 95.38 188 LEU A N 1
ATOM 1493 C CA . LEU A 1 188 ? 19.748 -2.166 -18.231 1.00 95.38 188 LEU A CA 1
ATOM 1494 C C . LEU A 1 188 ? 19.598 -3.400 -19.115 1.00 95.38 188 LEU A C 1
ATOM 1496 O O . LEU A 1 188 ? 19.782 -3.338 -20.331 1.00 95.38 188 LEU A O 1
ATOM 1500 N N . ASN A 1 189 ? 19.249 -4.524 -18.499 1.00 96.00 189 ASN A N 1
ATOM 1501 C CA . ASN A 1 189 ? 19.089 -5.777 -19.221 1.00 96.00 189 ASN A CA 1
ATOM 1502 C C . ASN A 1 189 ? 17.713 -5.839 -19.911 1.00 96.00 189 ASN A C 1
ATOM 1504 O O . ASN A 1 189 ? 16.723 -5.339 -19.361 1.00 96.00 189 ASN A O 1
ATOM 1508 N N . PRO A 1 190 ? 17.617 -6.489 -21.087 1.00 96.00 190 PRO A N 1
ATOM 1509 C CA . PRO A 1 190 ? 16.337 -6.931 -21.631 1.00 96.00 190 PRO A CA 1
ATOM 1510 C C . PRO A 1 190 ? 15.541 -7.741 -20.591 1.00 96.00 190 PRO A C 1
ATOM 1512 O O . PRO A 1 190 ? 16.142 -8.339 -19.693 1.00 96.00 190 PRO A O 1
ATOM 1515 N N . PRO A 1 191 ? 14.206 -7.814 -20.712 1.00 96.94 191 PRO A N 1
ATOM 1516 C CA . PRO A 1 191 ? 13.385 -7.414 -21.863 1.00 96.94 191 PRO A CA 1
ATOM 1517 C C . PRO A 1 191 ? 12.913 -5.944 -21.819 1.00 96.94 191 PRO A C 1
ATOM 1519 O O . PRO A 1 191 ? 13.193 -5.212 -20.864 1.00 96.94 191 PRO A O 1
ATOM 1522 N N . LEU A 1 192 ? 12.207 -5.504 -22.872 1.00 95.88 192 LEU A N 1
ATOM 1523 C CA . LEU A 1 192 ? 11.554 -4.185 -22.917 1.00 95.88 192 LEU A CA 1
ATOM 1524 C C . LEU A 1 192 ? 10.419 -4.095 -21.890 1.00 95.88 192 LEU A C 1
ATOM 1526 O O . LEU A 1 192 ? 9.862 -5.098 -21.450 1.00 95.88 192 LEU A O 1
ATOM 1530 N N . THR A 1 193 ? 10.104 -2.882 -21.474 1.00 93.50 193 THR A N 1
ATOM 1531 C CA . THR A 1 193 ? 9.376 -2.593 -20.233 1.00 93.50 193 THR A CA 1
ATOM 1532 C C . THR A 1 193 ? 7.888 -2.947 -20.278 1.00 93.50 193 THR A C 1
ATOM 1534 O O . THR A 1 193 ? 7.289 -3.212 -19.242 1.00 93.50 193 THR A O 1
ATOM 1537 N N . ASP A 1 194 ? 7.270 -2.979 -21.449 1.00 92.38 194 ASP A N 1
ATOM 1538 C CA . ASP A 1 194 ? 5.873 -3.388 -21.641 1.00 92.38 194 ASP A CA 1
ATOM 1539 C C . ASP A 1 194 ? 5.729 -4.856 -22.084 1.00 92.38 194 ASP A C 1
ATOM 1541 O O . ASP A 1 194 ? 4.615 -5.343 -22.288 1.00 92.38 194 ASP A O 1
ATOM 1545 N N . SER A 1 195 ? 6.845 -5.584 -22.190 1.00 95.75 195 SER A N 1
ATOM 1546 C CA . SER A 1 195 ? 6.843 -6.989 -22.591 1.00 95.75 195 SER A CA 1
ATOM 1547 C C . SER A 1 195 ? 6.181 -7.897 -21.541 1.00 95.75 195 SER A C 1
ATOM 1549 O O . SER A 1 195 ? 6.299 -7.647 -20.332 1.00 95.75 195 SER A O 1
ATOM 1551 N N . PRO A 1 196 ? 5.527 -8.998 -21.961 1.00 95.69 196 PRO A N 1
ATOM 1552 C CA . PRO A 1 196 ? 5.003 -10.006 -21.041 1.00 95.69 196 PRO A CA 1
ATOM 1553 C C . PRO A 1 196 ? 6.057 -10.527 -20.060 1.00 95.69 196 PRO A C 1
ATOM 1555 O O . PRO A 1 196 ? 5.751 -10.740 -18.887 1.00 95.69 196 PRO A O 1
ATOM 1558 N N . GLU A 1 197 ? 7.298 -10.683 -20.516 1.00 95.94 197 GLU A N 1
ATOM 1559 C CA . GLU A 1 197 ? 8.425 -11.145 -19.718 1.00 95.94 197 GLU A CA 1
ATOM 1560 C C . GLU A 1 197 ? 8.761 -10.141 -18.610 1.00 95.94 197 GLU A C 1
ATOM 1562 O O . GLU A 1 197 ? 8.864 -10.542 -17.449 1.00 95.94 197 GLU A O 1
ATOM 1567 N N . PHE A 1 198 ? 8.851 -8.837 -18.917 1.00 95.56 198 PHE A N 1
ATOM 1568 C CA . PHE A 1 198 ? 9.087 -7.809 -17.895 1.00 95.56 198 PHE A CA 1
ATOM 1569 C C . PHE A 1 198 ? 7.954 -7.780 -16.868 1.00 95.56 198 PHE A C 1
ATOM 1571 O O . PHE A 1 198 ? 8.200 -7.807 -15.660 1.00 95.56 198 PHE A O 1
ATOM 1578 N N . ILE A 1 199 ? 6.703 -7.788 -17.336 1.00 95.25 199 ILE A N 1
ATOM 1579 C CA . ILE A 1 199 ? 5.528 -7.825 -16.461 1.00 95.25 199 ILE A CA 1
ATOM 1580 C C . ILE A 1 199 ? 5.553 -9.065 -15.561 1.00 95.25 199 ILE A C 1
ATOM 1582 O O . ILE A 1 199 ? 5.211 -8.974 -14.378 1.00 95.25 199 ILE A O 1
ATOM 1586 N N . ASN A 1 200 ? 5.986 -10.212 -16.088 1.00 94.06 200 ASN A N 1
ATOM 1587 C CA . ASN A 1 200 ? 6.121 -11.433 -15.306 1.00 94.06 200 ASN A CA 1
ATOM 1588 C C . ASN A 1 200 ? 7.179 -11.296 -14.206 1.00 94.06 200 ASN A C 1
ATOM 1590 O O . ASN A 1 200 ? 6.917 -11.720 -13.083 1.00 94.06 200 ASN A O 1
ATOM 1594 N N . THR A 1 201 ? 8.313 -10.628 -14.471 1.00 94.56 201 THR A N 1
ATOM 1595 C CA . THR A 1 201 ? 9.323 -10.382 -13.424 1.00 94.56 201 THR A CA 1
ATOM 1596 C C . THR A 1 201 ? 8.743 -9.600 -12.244 1.00 94.56 201 THR A C 1
ATOM 1598 O O . THR A 1 201 ? 9.024 -9.934 -11.094 1.00 94.56 201 THR A O 1
ATOM 1601 N N . ILE A 1 202 ? 7.870 -8.615 -12.495 1.00 94.81 202 ILE A N 1
ATOM 1602 C CA . ILE A 1 202 ? 7.168 -7.898 -11.424 1.00 94.81 202 ILE A CA 1
ATOM 1603 C C . ILE A 1 202 ? 6.215 -8.851 -10.698 1.00 94.81 202 ILE A C 1
ATOM 1605 O O . ILE A 1 202 ? 6.247 -8.908 -9.473 1.00 94.81 202 ILE A O 1
ATOM 1609 N N . LYS A 1 203 ? 5.383 -9.609 -11.426 1.00 93.81 203 LYS A N 1
ATOM 1610 C CA . LYS A 1 203 ? 4.378 -10.503 -10.825 1.00 93.81 203 LYS A CA 1
ATOM 1611 C C . LYS A 1 203 ? 5.000 -11.502 -9.853 1.00 93.81 203 LYS A C 1
ATOM 1613 O O . LYS A 1 203 ? 4.601 -11.517 -8.692 1.00 93.81 203 LYS A O 1
ATOM 1618 N N . VAL A 1 204 ? 5.983 -12.286 -10.298 1.00 93.31 204 VAL A N 1
ATOM 1619 C CA . VAL A 1 204 ? 6.570 -13.372 -9.489 1.00 93.31 204 VAL A CA 1
ATOM 1620 C C . VAL A 1 204 ? 7.303 -12.858 -8.247 1.00 93.31 204 VAL A C 1
ATOM 1622 O O . VAL A 1 204 ? 7.392 -13.557 -7.248 1.00 93.31 204 VAL A O 1
ATOM 1625 N N . ASN A 1 205 ? 7.752 -11.598 -8.261 1.00 95.19 205 ASN A N 1
ATOM 1626 C CA . ASN A 1 205 ? 8.434 -10.974 -7.128 1.00 95.19 205 ASN A CA 1
ATOM 1627 C C . ASN A 1 205 ? 7.492 -10.247 -6.143 1.00 95.19 205 ASN A C 1
ATOM 1629 O O . ASN A 1 205 ? 7.976 -9.609 -5.195 1.00 95.19 205 ASN A O 1
ATOM 1633 N N . ILE A 1 206 ? 6.168 -10.309 -6.344 1.00 96.12 206 ILE A N 1
ATOM 1634 C CA . ILE A 1 206 ? 5.182 -9.847 -5.357 1.00 96.12 206 ILE A CA 1
ATOM 1635 C C . ILE A 1 206 ? 5.146 -10.835 -4.195 1.00 96.12 206 ILE A C 1
ATOM 1637 O O . ILE A 1 206 ? 4.965 -12.038 -4.386 1.00 96.12 206 ILE A O 1
ATOM 1641 N N . LEU A 1 207 ? 5.277 -10.305 -2.979 1.00 96.31 207 LEU A N 1
ATOM 1642 C CA . LEU A 1 207 ? 5.261 -11.103 -1.759 1.00 96.31 207 LEU A CA 1
ATOM 1643 C C . LEU A 1 207 ? 4.003 -10.821 -0.947 1.00 96.31 207 LEU A C 1
ATOM 1645 O O . LEU A 1 207 ? 3.575 -9.671 -0.844 1.00 96.31 207 LEU A O 1
ATOM 1649 N N . ILE A 1 208 ? 3.462 -11.851 -0.307 1.00 95.88 208 ILE A N 1
ATOM 1650 C CA . ILE A 1 208 ? 2.360 -11.735 0.651 1.00 95.88 208 ILE A CA 1
ATOM 1651 C C . ILE A 1 208 ? 2.772 -12.270 2.015 1.00 95.88 208 ILE A C 1
ATOM 1653 O O . ILE A 1 208 ? 3.569 -13.202 2.123 1.00 95.88 208 ILE A O 1
ATOM 1657 N N . TRP A 1 209 ? 2.232 -11.675 3.071 1.00 96.19 209 TRP A N 1
ATOM 1658 C CA . TRP A 1 209 ? 2.379 -12.207 4.418 1.00 96.19 209 TRP A CA 1
ATOM 1659 C C . TRP A 1 209 ? 1.420 -13.378 4.640 1.00 96.19 209 TRP A C 1
ATOM 1661 O O . TRP A 1 209 ? 0.210 -13.208 4.523 1.00 96.19 209 TRP A O 1
ATOM 1671 N N . ASN A 1 210 ? 1.944 -14.548 5.013 1.00 94.75 210 ASN A N 1
ATOM 1672 C CA . ASN A 1 210 ? 1.131 -15.748 5.259 1.00 94.75 210 ASN A CA 1
ATOM 1673 C C . ASN A 1 210 ? 0.779 -15.983 6.743 1.00 94.75 210 ASN A C 1
ATOM 1675 O O . ASN A 1 210 ? 0.329 -17.068 7.101 1.00 94.75 210 ASN A O 1
ATOM 1679 N N . GLY A 1 211 ? 1.071 -15.016 7.617 1.00 94.38 211 GLY A N 1
ATOM 1680 C CA . GLY A 1 211 ? 0.940 -15.144 9.073 1.00 94.38 211 GLY A CA 1
ATOM 1681 C C . GLY A 1 211 ? 2.270 -15.347 9.808 1.00 94.38 211 GLY A C 1
ATOM 1682 O O . GLY A 1 211 ? 2.356 -15.028 10.989 1.00 94.38 211 GLY A O 1
ATOM 1683 N N . SER A 1 212 ? 3.321 -15.804 9.119 1.00 94.69 212 SER A N 1
ATOM 1684 C CA . SER A 1 212 ? 4.638 -16.075 9.730 1.00 94.69 212 SER A CA 1
ATOM 1685 C C . SER A 1 212 ? 5.819 -15.485 8.964 1.00 94.69 212 SER A C 1
ATOM 1687 O O . SER A 1 212 ? 6.801 -15.060 9.570 1.00 94.69 212 SER A O 1
ATOM 1689 N N . LYS A 1 213 ? 5.738 -15.467 7.633 1.00 95.75 213 LYS A N 1
ATOM 1690 C CA . LYS A 1 213 ? 6.775 -14.941 6.750 1.00 95.75 213 LYS A CA 1
ATOM 1691 C C . LYS A 1 213 ? 6.170 -14.429 5.450 1.00 95.75 213 LYS A C 1
ATOM 1693 O O . LYS A 1 213 ? 5.019 -14.715 5.115 1.00 95.75 213 LYS A O 1
ATOM 1698 N N . PHE A 1 214 ? 6.985 -13.693 4.708 1.00 96.38 214 PHE A N 1
ATOM 1699 C CA . PHE A 1 214 ? 6.683 -13.353 3.328 1.00 96.38 214 PHE A CA 1
ATOM 1700 C C . PHE A 1 214 ? 6.897 -14.562 2.421 1.00 96.38 214 PHE A C 1
ATOM 1702 O O . PHE A 1 214 ? 7.909 -15.255 2.538 1.00 96.38 214 PHE A O 1
ATOM 1709 N N . VAL A 1 215 ? 5.938 -14.803 1.533 1.00 95.56 215 VAL A N 1
ATOM 1710 C CA . VAL A 1 215 ? 5.988 -15.844 0.501 1.00 95.56 215 VAL A CA 1
ATOM 1711 C C . VAL A 1 215 ? 5.637 -15.242 -0.852 1.00 95.56 215 VAL A C 1
ATOM 1713 O O . VAL A 1 215 ? 4.911 -14.249 -0.919 1.00 95.56 215 VAL A O 1
ATOM 1716 N N . GLU A 1 216 ? 6.168 -15.826 -1.920 1.00 93.44 216 GLU A N 1
ATOM 1717 C CA . GLU A 1 216 ? 5.837 -15.435 -3.289 1.00 93.44 216 GLU A CA 1
ATOM 1718 C C . GLU A 1 216 ? 4.369 -15.728 -3.588 1.00 93.44 216 GLU A C 1
ATOM 1720 O O . GLU A 1 216 ? 3.837 -16.781 -3.230 1.00 93.44 216 GLU A O 1
ATOM 1725 N N . LEU A 1 217 ? 3.702 -14.766 -4.223 1.00 84.19 217 LEU A N 1
ATOM 1726 C CA . LEU A 1 217 ? 2.272 -14.861 -4.496 1.00 84.19 217 LEU A CA 1
ATOM 1727 C C . LEU A 1 217 ? 1.941 -15.844 -5.622 1.00 84.19 217 LEU A C 1
ATOM 1729 O O . LEU A 1 217 ? 0.893 -16.483 -5.602 1.00 84.19 217 LEU A O 1
ATOM 1733 N N . PHE A 1 218 ? 2.833 -15.937 -6.603 1.00 77.88 218 PHE A N 1
ATOM 1734 C CA . PHE A 1 218 ? 2.691 -16.777 -7.786 1.00 77.88 218 PHE A CA 1
ATOM 1735 C C . PHE A 1 218 ? 3.743 -17.884 -7.745 1.00 77.88 218 PHE A C 1
ATOM 1737 O O . PHE A 1 218 ? 4.612 -17.951 -8.606 1.00 77.88 218 PHE A O 1
ATOM 1744 N N . MET A 1 219 ? 3.691 -18.725 -6.713 1.00 56.97 219 MET A N 1
ATOM 1745 C CA . MET A 1 219 ? 4.380 -20.014 -6.763 1.00 56.97 219 MET A CA 1
ATOM 1746 C C . MET A 1 219 ? 3.589 -20.909 -7.720 1.00 56.97 219 MET A C 1
ATOM 1748 O O . MET A 1 219 ? 2.380 -21.074 -7.546 1.00 56.97 219 MET A O 1
ATOM 1752 N N . GLU A 1 220 ? 4.257 -21.408 -8.759 1.00 41.53 220 GLU A N 1
ATOM 1753 C CA . GLU A 1 220 ? 3.694 -22.335 -9.744 1.00 41.53 220 GLU A CA 1
ATOM 1754 C C . GLU A 1 220 ? 3.024 -23.533 -9.042 1.00 41.53 220 GLU A C 1
ATOM 1756 O O . GLU A 1 220 ? 3.623 -24.163 -8.166 1.00 41.53 220 GLU A O 1
ATOM 1761 N N . ASN A 1 221 ? 1.776 -23.821 -9.429 1.00 35.34 221 ASN A N 1
ATOM 1762 C CA . ASN A 1 221 ? 1.215 -25.173 -9.377 1.00 35.34 221 ASN A CA 1
ATOM 1763 C C . ASN A 1 221 ? 1.571 -25.879 -10.682 1.00 35.34 221 ASN A C 1
ATOM 1765 O O . ASN A 1 221 ? 1.398 -25.222 -11.737 1.00 35.34 221 ASN A O 1
#

pLDDT: mean 89.85, std 11.3, range [35.34, 98.12]